Protein AF-A0A4U9HUP7-F1 (afdb_monomer)

Foldseek 3Di:
DVLVVLLVVLQVVVVVVPVVDPPDAAAAEFDEDAQEAEACSLLVSLQLLVCLVVVPPSLLVSNCNSCPPHHYNYDSNTAYAEYEYEQYAQADDDVPPPRQSPPPCPDPRDNADAPRSHNAYEYEHEPQADDPRSDGDDNPPRHHYHYDYDYRCVGVPDDDPDDDDDDFPDDKDKDWDAPVDDPCPDPRNVVQVVVLVVQCVDPNRVVVNVVDDWDWDKDFDPPAQQPPVRIGMIITTGD

Structure (mmCIF, N/CA/C/O backbone):
data_AF-A0A4U9HUP7-F1
#
_entry.id   AF-A0A4U9HUP7-F1
#
loop_
_atom_site.group_PDB
_atom_site.id
_atom_site.type_symbol
_atom_site.label_atom_id
_atom_site.label_alt_id
_atom_site.label_comp_id
_atom_site.label_asym_id
_atom_site.label_entity_id
_atom_site.label_seq_id
_atom_site.pdbx_PDB_ins_code
_atom_site.Cartn_x
_atom_site.Cartn_y
_atom_site.Cartn_z
_atom_site.occupancy
_atom_site.B_iso_or_equiv
_atom_site.auth_seq_id
_atom_site.auth_comp_id
_atom_site.auth_asym_id
_atom_site.auth_atom_id
_atom_site.pdbx_PDB_model_num
ATOM 1 N N . MET A 1 1 ? 6.205 8.518 16.861 1.00 50.47 1 MET A N 1
ATOM 2 C CA . MET A 1 1 ? 5.426 9.584 16.189 1.00 50.47 1 MET A CA 1
ATOM 3 C C . MET A 1 1 ? 3.939 9.236 16.122 1.00 50.47 1 MET A C 1
ATOM 5 O O . MET A 1 1 ? 3.182 9.921 16.789 1.00 50.47 1 MET A O 1
ATOM 9 N N . ALA A 1 2 ? 3.519 8.151 15.455 1.00 62.16 2 ALA A N 1
ATOM 10 C CA . ALA A 1 2 ? 2.093 7.811 15.279 1.00 62.16 2 ALA A CA 1
ATOM 11 C C . ALA A 1 2 ? 1.262 7.711 16.583 1.00 62.16 2 ALA A C 1
ATOM 13 O O . ALA A 1 2 ? 0.191 8.298 16.670 1.00 62.16 2 ALA A O 1
ATOM 14 N N . ILE A 1 3 ? 1.785 7.054 17.626 1.00 72.44 3 ILE A N 1
ATOM 15 C CA . ILE A 1 3 ? 1.071 6.862 18.908 1.00 72.44 3 ILE A CA 1
ATOM 16 C C . ILE A 1 3 ? 0.807 8.188 19.637 1.00 72.44 3 ILE A C 1
ATOM 18 O O . ILE A 1 3 ? -0.255 8.374 20.215 1.00 72.44 3 ILE A O 1
ATOM 22 N N . LYS A 1 4 ? 1.739 9.150 19.569 1.00 72.19 4 LYS A N 1
ATOM 23 C CA . LYS A 1 4 ? 1.537 10.472 20.186 1.00 72.19 4 LYS A CA 1
ATOM 24 C C . LYS A 1 4 ? 0.423 11.257 19.489 1.00 72.19 4 LYS A C 1
ATOM 26 O O . LYS A 1 4 ? -0.323 11.972 20.146 1.00 72.19 4 LYS A O 1
ATOM 31 N N . CYS A 1 5 ? 0.296 11.113 18.169 1.00 85.75 5 CYS A N 1
ATOM 32 C CA . CYS A 1 5 ? -0.807 11.721 17.427 1.00 85.75 5 CYS A CA 1
ATOM 33 C C . CYS A 1 5 ? -2.154 11.069 17.770 1.00 85.75 5 CYS A C 1
ATOM 35 O O . CYS A 1 5 ? -3.167 11.758 17.748 1.00 85.75 5 CYS A O 1
ATOM 37 N N . LEU A 1 6 ? -2.167 9.773 18.113 1.00 88.94 6 LEU A N 1
ATOM 38 C CA . LEU A 1 6 ? -3.388 9.045 18.460 1.00 88.94 6 LEU A CA 1
ATOM 39 C C . LEU A 1 6 ? -4.095 9.658 19.674 1.00 88.94 6 LEU A C 1
ATOM 41 O O . LEU A 1 6 ? -5.282 9.950 19.575 1.00 88.94 6 LEU A O 1
ATOM 45 N N . VAL A 1 7 ? -3.357 9.923 20.761 1.00 93.44 7 VAL A N 1
ATOM 46 C CA . VAL A 1 7 ? -3.897 10.570 21.974 1.00 93.44 7 VAL A CA 1
ATOM 47 C C . VAL A 1 7 ? -4.588 11.881 21.607 1.00 93.44 7 VAL A C 1
ATOM 49 O O . VAL A 1 7 ? -5.786 12.040 21.820 1.00 93.44 7 VAL A O 1
ATOM 52 N N . LYS A 1 8 ? -3.841 12.787 20.960 1.00 93.56 8 LYS A N 1
ATOM 53 C CA . LYS A 1 8 ? -4.332 14.112 20.568 1.00 93.56 8 LYS A CA 1
ATOM 54 C C . LYS A 1 8 ? -5.572 14.027 19.676 1.00 93.56 8 LYS A C 1
ATOM 56 O O . LYS A 1 8 ? -6.513 14.786 19.869 1.00 93.56 8 LYS A O 1
ATOM 61 N N . ASN A 1 9 ? -5.577 13.125 18.697 1.00 93.62 9 ASN A N 1
ATOM 62 C CA . ASN A 1 9 ? -6.691 12.999 17.761 1.00 93.62 9 ASN A CA 1
ATOM 63 C C . ASN A 1 9 ? -7.961 12.481 18.446 1.00 93.62 9 ASN A C 1
ATOM 65 O O . ASN A 1 9 ? -9.039 12.998 18.164 1.00 93.62 9 ASN A O 1
ATOM 69 N N . ILE A 1 10 ? -7.838 11.499 19.346 1.00 94.38 10 ILE A N 1
ATOM 70 C CA . ILE A 1 10 ? -8.978 10.975 20.108 1.00 94.38 10 ILE A CA 1
ATOM 71 C C . ILE A 1 10 ? -9.547 12.071 21.013 1.00 94.38 10 ILE A C 1
ATOM 73 O O . ILE A 1 10 ? -10.746 12.335 20.952 1.00 94.38 10 ILE A O 1
ATOM 77 N N . SER A 1 11 ? -8.703 12.75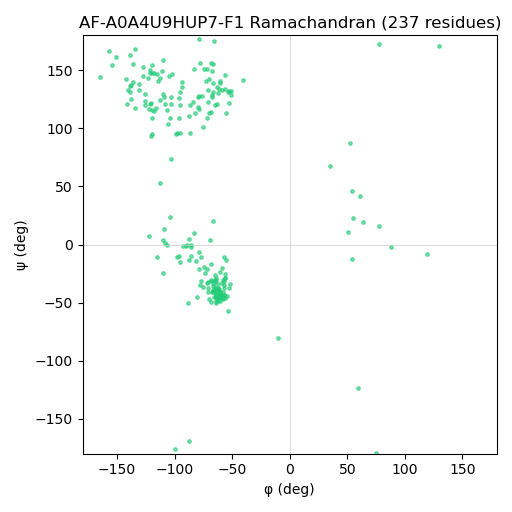1 21.795 1.00 93.81 11 SER A N 1
ATOM 78 C CA . SER A 1 11 ? -9.157 13.810 22.705 1.00 93.81 11 SER A CA 1
ATOM 79 C C . SER A 1 11 ? -9.828 14.959 21.952 1.00 93.81 11 SER A C 1
ATOM 81 O O . SER A 1 11 ? -10.941 15.342 22.300 1.00 93.81 11 SER A O 1
ATOM 83 N N . ASN A 1 12 ? -9.224 15.433 20.856 1.00 94.75 12 ASN A N 1
ATOM 84 C CA . ASN A 1 12 ? -9.806 16.489 20.026 1.00 94.75 12 ASN A CA 1
ATOM 85 C C . ASN A 1 12 ? -11.166 16.084 19.432 1.00 94.75 12 ASN A C 1
ATOM 87 O O . ASN A 1 12 ? -12.079 16.903 19.376 1.00 94.75 12 ASN A O 1
ATOM 91 N N . ALA A 1 13 ? -11.314 14.834 18.978 1.00 93.88 13 ALA A N 1
ATOM 92 C CA . ALA A 1 13 ? -12.582 14.347 18.437 1.00 93.88 13 ALA A CA 1
ATOM 93 C C . ALA A 1 13 ? -13.670 14.279 19.520 1.00 93.88 13 ALA A C 1
ATOM 95 O O . ALA A 1 13 ? -14.814 14.656 19.274 1.00 93.88 13 ALA A O 1
ATOM 96 N N . ILE A 1 14 ? -13.315 13.840 20.729 1.00 93.19 14 ILE A N 1
ATOM 97 C CA . ILE A 1 14 ? -14.230 13.810 21.874 1.00 93.19 14 ILE A CA 1
ATOM 98 C C . ILE A 1 14 ? -14.658 15.227 22.266 1.00 93.19 14 ILE A C 1
ATOM 100 O O . ILE A 1 14 ? -15.846 15.454 22.486 1.00 93.19 14 ILE A O 1
ATOM 104 N N . GLU A 1 15 ? -13.724 16.177 22.344 1.00 92.38 15 GLU A N 1
ATOM 105 C CA . GLU A 1 15 ? -14.022 17.584 22.638 1.00 92.38 15 GLU A CA 1
ATOM 106 C C . GLU A 1 15 ? -14.952 18.198 21.588 1.00 92.38 15 GLU A C 1
ATOM 108 O O . GLU A 1 15 ? -15.938 18.844 21.945 1.00 92.38 15 GLU A O 1
ATOM 113 N N . ASP A 1 16 ? -14.699 17.938 20.303 1.00 92.88 16 ASP A N 1
ATOM 114 C CA . ASP A 1 16 ? -15.556 18.397 19.210 1.00 92.88 16 ASP A CA 1
ATOM 115 C C . ASP A 1 16 ? -16.980 17.821 19.330 1.00 92.88 16 ASP A C 1
ATOM 117 O O . ASP A 1 16 ? -17.957 18.569 19.254 1.00 92.88 16 ASP A O 1
ATOM 121 N N . ILE A 1 17 ? -17.120 16.521 19.616 1.00 91.50 17 ILE A N 1
ATOM 122 C CA . ILE A 1 17 ? -18.424 15.871 19.839 1.00 91.50 17 ILE A CA 1
ATOM 123 C C . ILE A 1 17 ? -19.135 16.459 21.065 1.00 91.50 17 ILE A C 1
ATOM 125 O O . ILE A 1 17 ? -20.323 16.782 20.984 1.00 91.50 17 ILE A O 1
ATOM 129 N N . LYS A 1 18 ? -18.423 16.639 22.186 1.00 89.56 18 LYS A N 1
ATOM 130 C CA . LYS A 1 18 ? -18.976 17.236 23.413 1.00 89.56 18 LYS A CA 1
ATOM 131 C C . LYS A 1 18 ? -19.421 18.680 23.182 1.00 89.56 18 LYS A C 1
ATOM 133 O O . LYS A 1 18 ? -20.474 19.065 23.669 1.00 89.56 18 LYS A O 1
ATOM 138 N N . SER A 1 19 ? -18.685 19.462 22.390 1.00 90.25 19 SER A N 1
A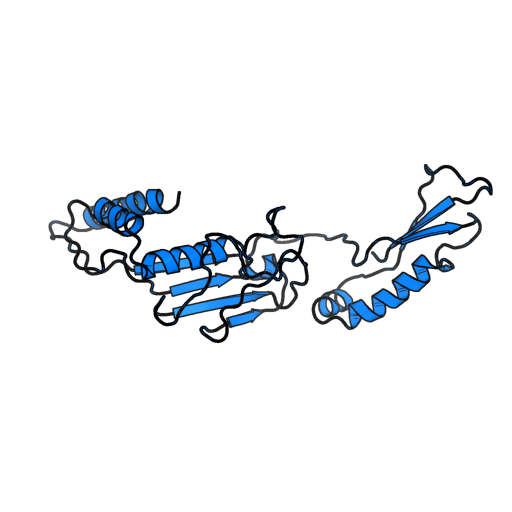TOM 139 C CA . SER A 1 19 ? -19.060 20.849 22.076 1.00 90.25 19 SER A CA 1
ATOM 140 C C . SER A 1 19 ? -20.362 20.963 21.269 1.00 90.25 19 SER A C 1
ATOM 142 O O . SER A 1 19 ? -21.056 21.975 21.347 1.00 90.25 19 SER A O 1
ATOM 144 N N . LYS A 1 20 ? -20.707 19.916 20.508 1.00 90.19 20 LYS A N 1
ATOM 145 C CA . LYS A 1 20 ? -21.898 19.844 19.646 1.00 90.19 20 LYS A CA 1
ATOM 146 C C . LYS A 1 20 ? -23.087 19.147 20.306 1.00 90.19 20 LYS A C 1
ATOM 148 O O . LYS A 1 20 ? -24.183 19.180 19.751 1.00 90.19 20 LYS A O 1
ATOM 153 N N . THR A 1 21 ? -22.881 18.515 21.460 1.00 84.12 21 THR A N 1
ATOM 154 C CA . THR A 1 21 ? -23.894 17.704 22.142 1.00 84.12 21 THR A CA 1
ATOM 155 C C . THR A 1 21 ? -24.200 18.317 23.504 1.00 84.12 21 THR A C 1
ATOM 157 O O . THR A 1 21 ? -23.342 18.357 24.377 1.00 84.12 21 THR A O 1
ATOM 160 N N . SER A 1 22 ? -25.423 18.804 23.704 1.00 71.56 22 SER A N 1
ATOM 161 C CA . SER A 1 22 ? -25.863 19.388 24.975 1.00 71.56 22 SER A CA 1
ATOM 162 C C . SER A 1 22 ? -26.219 18.311 26.013 1.00 71.56 22 SER A C 1
ATOM 164 O O . SER A 1 22 ? -27.014 17.413 25.737 1.00 71.56 22 SER A O 1
ATOM 166 N N . ASP A 1 23 ? -25.618 18.426 27.206 1.00 66.44 23 ASP A N 1
ATOM 167 C CA . ASP A 1 23 ? -25.946 17.775 28.498 1.00 66.44 23 ASP A CA 1
ATOM 168 C C . ASP A 1 23 ? -26.131 16.245 28.546 1.00 66.44 23 ASP A C 1
ATOM 170 O O . ASP A 1 23 ? -26.553 15.694 29.562 1.00 66.44 23 ASP A O 1
ATOM 174 N N . SER A 1 24 ? -25.781 15.525 27.482 1.00 76.19 24 SER A N 1
ATOM 175 C CA . SER A 1 24 ? -25.845 14.062 27.459 1.00 76.19 24 SER A CA 1
ATOM 176 C C . SER A 1 24 ? -24.503 13.447 27.845 1.00 76.19 24 SER A C 1
ATOM 178 O O . SER A 1 24 ? -23.448 13.862 27.361 1.00 76.19 24 SER A O 1
ATOM 180 N N . GLU A 1 25 ? -24.544 12.422 28.693 1.00 84.56 25 GLU A N 1
ATOM 181 C CA . GLU A 1 25 ? -23.365 11.628 29.027 1.00 84.56 25 GLU A CA 1
ATOM 182 C C . GLU A 1 25 ? -22.847 10.906 27.772 1.00 84.56 25 GLU A C 1
ATOM 184 O O . GLU A 1 25 ? -23.562 10.136 27.128 1.00 84.56 25 GLU A O 1
ATOM 189 N N . LEU A 1 26 ? -21.595 11.182 27.397 1.00 89.75 26 LEU A N 1
ATOM 190 C CA . LEU A 1 26 ? -20.955 10.571 26.237 1.00 89.75 26 LEU A CA 1
ATOM 191 C C . LEU A 1 26 ? -20.309 9.243 26.640 1.00 89.75 26 LEU A C 1
ATOM 193 O O . LEU A 1 26 ? -19.375 9.220 27.443 1.00 89.75 26 LEU A O 1
ATOM 197 N N . VAL A 1 27 ? -20.757 8.155 26.014 1.00 93.00 27 VAL A N 1
ATOM 198 C CA . VAL A 1 27 ? -20.174 6.818 26.175 1.00 93.00 27 VAL A CA 1
ATOM 199 C C . VAL A 1 27 ? -19.686 6.306 24.827 1.00 93.00 27 VAL A C 1
ATOM 201 O O . VAL A 1 27 ? -20.462 6.152 23.882 1.00 93.00 27 VAL A O 1
ATOM 204 N N . ILE A 1 28 ? -18.396 5.997 24.740 1.00 94.06 28 ILE A N 1
ATOM 205 C CA . ILE A 1 28 ? -17.758 5.477 23.532 1.00 94.06 28 ILE A CA 1
ATOM 206 C C . ILE A 1 28 ? -17.895 3.952 23.524 1.00 94.06 28 ILE A C 1
ATOM 208 O O . ILE A 1 28 ? -17.262 3.251 24.314 1.00 94.06 28 ILE A O 1
ATOM 212 N N . GLN A 1 29 ? -18.711 3.424 22.609 1.00 95.44 29 GLN A N 1
ATOM 213 C CA . GLN A 1 29 ? -18.958 1.979 22.501 1.00 95.44 29 GLN A CA 1
ATOM 214 C C . GLN A 1 29 ? -17.819 1.226 21.805 1.00 95.44 29 GLN A C 1
ATOM 216 O O . GLN A 1 29 ? -17.525 0.087 22.152 1.00 95.44 29 GLN A O 1
ATOM 221 N N . ALA A 1 30 ? -17.171 1.853 20.824 1.00 94.31 30 ALA A N 1
ATOM 222 C CA . ALA A 1 30 ? -16.093 1.250 20.053 1.00 94.31 30 ALA A CA 1
ATOM 223 C C . ALA A 1 30 ? -15.157 2.324 19.493 1.00 94.31 30 ALA A C 1
ATOM 225 O O . ALA A 1 30 ? -15.565 3.463 19.269 1.00 94.31 30 ALA A O 1
ATOM 226 N N . LEU A 1 31 ? -13.907 1.930 19.247 1.00 95.06 31 LEU A N 1
ATOM 227 C CA . LEU A 1 31 ? -12.932 2.703 18.488 1.00 95.06 31 LEU A CA 1
ATOM 228 C C . LEU A 1 31 ? -12.475 1.844 17.309 1.00 95.06 31 LEU A C 1
ATOM 230 O O . LEU A 1 31 ? -11.890 0.776 17.512 1.00 95.06 31 LEU A O 1
ATOM 234 N N . GLU A 1 32 ? -12.754 2.309 16.097 1.00 95.88 32 GLU A N 1
ATOM 235 C CA . GLU A 1 32 ? -12.421 1.600 14.865 1.00 95.88 32 GLU A CA 1
ATOM 236 C C . GLU A 1 32 ? -11.359 2.348 14.058 1.00 95.88 32 GLU A C 1
ATOM 238 O O . GLU A 1 32 ? -11.353 3.578 13.995 1.00 95.88 32 GLU A O 1
ATOM 243 N N . PHE A 1 33 ? -10.462 1.593 13.428 1.00 96.06 33 PHE A N 1
ATOM 244 C CA . PHE A 1 33 ? -9.414 2.112 12.563 1.00 96.06 33 PHE A CA 1
ATOM 245 C C . PHE A 1 33 ? -9.678 1.748 11.106 1.00 96.06 33 PHE A C 1
ATOM 247 O O . PHE A 1 33 ? -9.831 0.570 10.769 1.00 96.06 33 PHE A O 1
ATOM 254 N N . ASP A 1 34 ? -9.613 2.761 10.245 1.00 97.75 34 ASP A N 1
ATOM 255 C CA . ASP A 1 34 ? -9.369 2.586 8.819 1.00 97.75 34 ASP A CA 1
ATOM 256 C C . ASP A 1 34 ? -7.943 3.043 8.519 1.00 97.75 34 ASP A C 1
ATOM 258 O O . ASP A 1 34 ? -7.584 4.208 8.713 1.00 97.75 34 ASP A 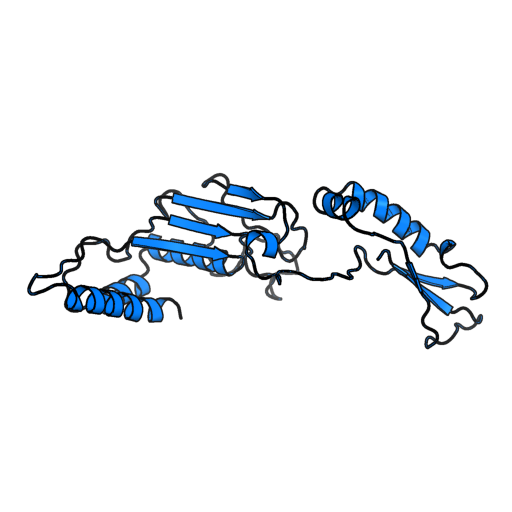O 1
ATOM 262 N N . ILE A 1 35 ? -7.103 2.107 8.092 1.00 96.75 35 ILE A N 1
ATOM 263 C CA . ILE A 1 35 ? -5.670 2.329 7.944 1.00 96.75 35 ILE A CA 1
ATOM 264 C C . ILE A 1 35 ? -5.342 2.377 6.460 1.00 96.75 35 ILE A C 1
ATOM 266 O O . ILE A 1 35 ? -5.544 1.404 5.733 1.00 96.75 35 ILE A O 1
ATOM 270 N N . PHE A 1 36 ? -4.778 3.498 6.026 1.00 97.25 36 PHE A N 1
ATOM 271 C CA . PHE A 1 36 ? -4.358 3.694 4.647 1.00 97.25 36 PHE A CA 1
ATOM 272 C C . PHE A 1 36 ? -2.852 3.847 4.553 1.00 97.25 36 PHE A C 1
ATOM 274 O O . PHE A 1 36 ? -2.214 4.376 5.463 1.00 97.25 36 PHE A O 1
ATOM 281 N N . GLY A 1 37 ? -2.261 3.375 3.464 1.00 96.06 37 GLY A N 1
ATOM 282 C CA . GLY A 1 37 ? -0.841 3.589 3.232 1.00 96.06 37 GLY A CA 1
ATOM 283 C C . GLY A 1 37 ? -0.435 3.307 1.800 1.00 96.06 37 GLY A C 1
ATOM 284 O O . GLY A 1 37 ? -0.927 2.370 1.181 1.00 96.06 37 GLY A O 1
ATOM 285 N N . PHE A 1 38 ? 0.502 4.102 1.298 1.00 95.94 38 PHE A N 1
ATOM 286 C CA . PHE A 1 38 ? 1.149 3.903 0.005 1.00 95.94 38 PHE A CA 1
ATOM 287 C C . PHE A 1 38 ? 2.632 3.589 0.209 1.00 95.94 38 PHE A C 1
ATOM 289 O O . PHE A 1 38 ? 3.273 4.195 1.073 1.00 95.94 38 PHE A O 1
ATOM 296 N N . SER A 1 39 ? 3.195 2.662 -0.571 1.00 92.62 39 SER A N 1
ATOM 297 C CA . SER A 1 39 ? 4.633 2.380 -0.585 1.00 92.62 39 SER A CA 1
ATOM 298 C C . SER A 1 39 ? 5.141 1.941 0.796 1.00 92.62 39 SER A C 1
ATOM 300 O O . SER A 1 39 ? 4.609 1.010 1.404 1.00 92.62 39 SER A O 1
ATOM 302 N N . ARG A 1 40 ? 6.132 2.642 1.351 1.00 91.31 40 ARG A N 1
ATOM 303 C CA . ARG A 1 40 ? 6.597 2.457 2.736 1.00 91.31 40 ARG A CA 1
ATOM 304 C C . ARG A 1 40 ? 5.533 2.812 3.776 1.00 91.31 40 ARG A C 1
ATOM 306 O O . ARG A 1 40 ? 5.516 2.232 4.857 1.00 91.31 40 ARG A O 1
ATOM 313 N N . GLY A 1 41 ? 4.628 3.735 3.454 1.00 92.50 41 GLY A N 1
ATOM 314 C CA . GLY A 1 41 ? 3.450 4.013 4.270 1.00 92.50 41 GLY A CA 1
ATOM 315 C C . GLY A 1 41 ? 2.538 2.792 4.369 1.00 92.50 41 GLY A C 1
ATOM 316 O O . GLY A 1 41 ? 2.049 2.502 5.450 1.00 92.50 41 GLY A O 1
ATOM 317 N N . ALA A 1 42 ? 2.388 2.009 3.295 1.00 95.06 42 ALA A N 1
ATOM 318 C CA . ALA A 1 42 ? 1.648 0.747 3.342 1.00 95.06 42 ALA A CA 1
ATOM 319 C C . ALA A 1 42 ? 2.329 -0.283 4.256 1.00 95.06 42 ALA A C 1
ATOM 321 O O . ALA A 1 42 ? 1.660 -0.966 5.030 1.00 95.06 42 ALA A O 1
ATOM 322 N N . ALA A 1 43 ? 3.664 -0.354 4.228 1.00 92.69 43 ALA A N 1
ATOM 323 C CA . ALA A 1 43 ? 4.430 -1.200 5.141 1.00 92.69 43 ALA A CA 1
ATOM 324 C C . ALA A 1 43 ? 4.219 -0.782 6.610 1.00 92.69 43 ALA A C 1
ATOM 326 O O . ALA A 1 43 ? 3.948 -1.625 7.466 1.00 92.69 43 ALA A O 1
ATOM 327 N N . ALA A 1 44 ? 4.244 0.525 6.893 1.00 92.06 44 ALA A N 1
ATOM 328 C CA . ALA A 1 44 ? 3.932 1.065 8.214 1.00 92.06 44 ALA A CA 1
ATOM 329 C C . ALA A 1 44 ? 2.483 0.765 8.639 1.00 92.06 44 ALA A C 1
ATOM 331 O O . ALA A 1 44 ? 2.255 0.397 9.789 1.00 92.06 44 ALA A O 1
ATOM 332 N N . SER A 1 45 ? 1.522 0.855 7.718 1.00 95.00 45 SER A N 1
ATOM 333 C CA . SER A 1 45 ? 0.113 0.520 7.956 1.00 95.00 45 SER A CA 1
ATOM 334 C C . SER A 1 45 ? -0.079 -0.952 8.311 1.00 95.00 45 SER A C 1
ATOM 336 O O . SER A 1 45 ? -0.785 -1.266 9.267 1.00 95.00 45 SER A O 1
ATOM 338 N N . ARG A 1 46 ? 0.615 -1.860 7.615 1.00 95.44 46 ARG A N 1
ATOM 339 C CA . ARG A 1 46 ? 0.612 -3.299 7.930 1.00 95.44 46 ARG A CA 1
ATOM 340 C C . ARG A 1 46 ? 1.219 -3.580 9.298 1.00 95.44 46 ARG A C 1
ATOM 342 O O . ARG A 1 46 ? 0.660 -4.338 10.086 1.00 95.44 46 ARG A O 1
ATOM 349 N N . HIS A 1 47 ? 2.334 -2.926 9.602 1.00 92.94 47 HIS A N 1
ATOM 350 C CA . HIS A 1 47 ? 2.979 -3.049 10.901 1.00 92.94 47 HIS A CA 1
ATOM 351 C C . HIS A 1 47 ? 2.093 -2.516 12.034 1.00 92.94 47 HIS A C 1
ATOM 353 O O . HIS A 1 47 ? 1.921 -3.183 13.050 1.00 92.94 47 HIS A O 1
ATOM 359 N N . PHE A 1 48 ? 1.470 -1.350 11.851 1.00 93.44 48 PHE A N 1
ATOM 360 C CA . PHE A 1 48 ? 0.521 -0.789 12.812 1.00 93.44 48 PHE A CA 1
ATOM 361 C C . PHE A 1 48 ? -0.682 -1.714 13.029 1.00 93.44 48 PHE A C 1
ATOM 363 O O . PHE A 1 48 ? -1.067 -1.947 14.174 1.00 93.44 48 PHE A O 1
ATOM 370 N N . ALA A 1 49 ? -1.205 -2.320 11.960 1.00 96.06 49 ALA A N 1
ATOM 371 C CA . ALA A 1 49 ? -2.283 -3.292 12.063 1.00 96.06 49 ALA A CA 1
ATOM 372 C C . ALA A 1 49 ? -1.898 -4.506 12.927 1.00 96.06 49 ALA A C 1
ATOM 374 O O . ALA A 1 49 ? -2.646 -4.914 13.814 1.00 96.06 49 ALA A O 1
ATOM 375 N N . ASN A 1 50 ? -0.685 -5.028 12.733 1.00 94.94 50 ASN A N 1
ATOM 376 C CA . ASN A 1 50 ? -0.146 -6.118 13.545 1.00 94.94 50 ASN A CA 1
ATOM 377 C C . ASN A 1 50 ? 0.071 -5.740 15.014 1.00 94.94 50 ASN A C 1
ATOM 379 O O . ASN A 1 50 ? -0.063 -6.600 15.885 1.00 94.94 50 ASN A O 1
ATOM 383 N N . ARG A 1 51 ? 0.375 -4.472 15.305 1.00 93.81 51 ARG A N 1
ATOM 384 C CA . ARG A 1 51 ? 0.490 -3.970 16.681 1.00 93.81 51 ARG A CA 1
ATOM 385 C C . ARG A 1 51 ? -0.867 -3.879 17.373 1.00 93.81 51 ARG A C 1
ATOM 387 O O . ARG A 1 51 ? -0.964 -4.265 18.531 1.00 93.81 51 ARG A O 1
ATOM 394 N N . ILE A 1 52 ? -1.911 -3.434 16.671 1.00 94.19 52 ILE A N 1
ATOM 395 C CA . ILE A 1 52 ? -3.283 -3.456 17.207 1.00 94.19 52 ILE A CA 1
ATOM 396 C C . ILE A 1 52 ? -3.717 -4.900 17.474 1.00 94.19 52 ILE A C 1
ATOM 398 O O . ILE A 1 52 ? -4.183 -5.205 18.565 1.00 94.19 52 ILE A O 1
ATOM 402 N N . HIS A 1 53 ? -3.517 -5.796 16.503 1.00 94.12 53 HIS A N 1
ATOM 403 C CA . HIS A 1 53 ? -3.899 -7.203 16.633 1.00 94.12 53 HIS A CA 1
ATOM 404 C C . HIS A 1 53 ? -3.158 -7.922 17.770 1.00 94.12 53 HIS A C 1
ATOM 406 O O . HIS A 1 53 ? -3.734 -8.776 18.432 1.00 94.12 53 HIS A O 1
ATOM 412 N N . SER A 1 54 ? -1.896 -7.557 18.015 1.00 93.62 54 SER A N 1
ATOM 413 C CA . SER A 1 54 ? -1.094 -8.072 19.135 1.00 93.62 54 SER A CA 1
ATOM 414 C C . SER A 1 54 ? -1.340 -7.337 20.462 1.00 93.62 54 SER A C 1
ATOM 416 O O . SER A 1 54 ? -0.564 -7.528 21.393 1.00 93.62 54 SER A O 1
ATOM 418 N N . GLU A 1 55 ? -2.360 -6.474 20.544 1.00 94.75 55 GLU A N 1
ATOM 419 C CA . GLU A 1 55 ? -2.714 -5.711 21.749 1.00 94.75 55 GLU A CA 1
ATOM 420 C C . GLU A 1 55 ? -1.544 -4.901 22.340 1.00 94.75 55 GLU A C 1
ATOM 422 O O . GLU A 1 55 ? -1.293 -4.903 23.545 1.00 94.75 55 GLU A O 1
ATOM 427 N N . ASP A 1 56 ? -0.807 -4.190 21.481 1.00 93.69 56 ASP A N 1
ATOM 428 C CA . ASP A 1 56 ? 0.375 -3.428 21.886 1.00 93.69 56 ASP A CA 1
ATOM 429 C C . ASP A 1 56 ? 0.081 -2.472 23.070 1.00 93.69 56 ASP A C 1
ATOM 431 O O . ASP A 1 56 ? -0.749 -1.558 22.939 1.00 93.69 56 ASP A O 1
ATOM 435 N N . PRO A 1 57 ? 0.791 -2.610 24.211 1.00 94.69 57 PRO A N 1
ATOM 436 C CA . PRO A 1 57 ? 0.533 -1.816 25.410 1.00 94.69 57 PRO A CA 1
ATOM 437 C C . PRO A 1 57 ? 0.635 -0.304 25.200 1.00 94.69 57 PRO A C 1
ATOM 439 O O . PRO A 1 57 ? -0.064 0.455 25.872 1.00 94.69 57 PRO A O 1
ATOM 442 N N . ALA A 1 58 ? 1.482 0.156 24.275 1.00 93.38 58 ALA A N 1
ATOM 443 C CA . ALA A 1 58 ? 1.626 1.575 23.979 1.00 93.38 58 ALA A CA 1
ATOM 444 C C . ALA A 1 58 ? 0.408 2.126 23.222 1.00 93.38 58 ALA A C 1
ATOM 446 O O . ALA A 1 58 ? 0.034 3.279 23.433 1.00 93.38 58 ALA A O 1
ATOM 447 N N . ILE A 1 59 ? -0.233 1.313 22.374 1.00 94.38 59 ILE A N 1
ATOM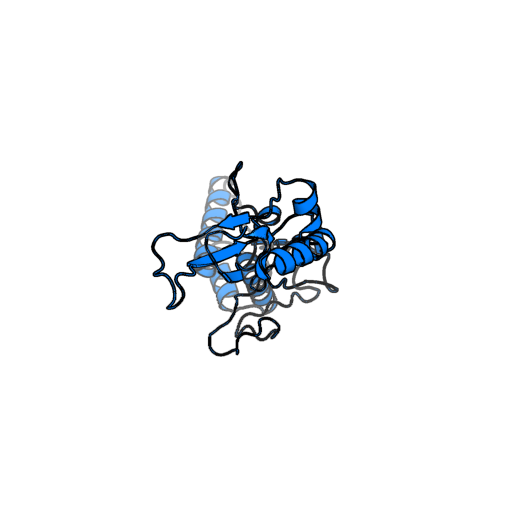 448 C CA . ILE A 1 59 ? -1.487 1.684 21.701 1.00 94.38 59 ILE A CA 1
ATOM 449 C C . ILE A 1 59 ? -2.624 1.730 22.721 1.00 94.38 59 ILE A C 1
ATOM 451 O O . ILE A 1 59 ? -3.338 2.728 22.784 1.00 94.38 59 ILE A O 1
ATOM 455 N N . ILE A 1 60 ? -2.740 0.706 23.572 1.00 96.00 60 ILE A N 1
ATOM 456 C CA . ILE A 1 60 ? -3.752 0.658 24.639 1.00 96.00 60 ILE A CA 1
ATOM 457 C C . ILE A 1 60 ? -3.607 1.857 25.581 1.00 96.00 60 ILE A C 1
ATOM 459 O O . ILE A 1 60 ? -4.593 2.509 25.925 1.00 96.00 60 ILE A O 1
ATOM 463 N N . ALA A 1 61 ? -2.376 2.172 25.995 1.00 95.38 61 ALA A N 1
ATOM 464 C CA . ALA A 1 61 ? -2.108 3.322 26.849 1.00 95.38 61 ALA A CA 1
ATOM 465 C C . ALA A 1 61 ? -2.522 4.637 26.180 1.00 95.38 61 ALA A C 1
ATOM 467 O O . ALA A 1 61 ? -3.178 5.447 26.827 1.00 95.38 61 ALA A O 1
ATOM 468 N N . ALA A 1 62 ? -2.211 4.811 24.894 1.00 95.00 62 ALA A N 1
ATOM 469 C CA . ALA A 1 62 ? -2.583 6.006 24.149 1.00 95.00 62 ALA A CA 1
ATOM 470 C C . ALA A 1 62 ? -4.099 6.148 23.948 1.00 95.00 62 ALA A C 1
ATOM 472 O O . ALA A 1 62 ? -4.622 7.252 24.052 1.00 95.00 62 ALA A O 1
ATOM 473 N N . ILE A 1 63 ? -4.820 5.052 23.693 1.00 95.81 63 ILE A N 1
ATOM 474 C CA . ILE A 1 63 ? -6.287 5.081 23.599 1.00 95.81 63 ILE A CA 1
ATOM 475 C C . ILE A 1 63 ? -6.882 5.461 24.952 1.00 95.81 63 ILE A C 1
ATOM 477 O O . ILE A 1 63 ? -7.693 6.378 25.018 1.00 95.81 63 ILE A O 1
ATOM 481 N N . ARG A 1 64 ? -6.436 4.812 26.034 1.00 95.56 64 ARG A N 1
ATOM 482 C CA . ARG A 1 64 ? -6.886 5.100 27.403 1.00 95.56 64 ARG A CA 1
ATOM 483 C C . ARG A 1 64 ? -6.635 6.553 27.812 1.00 95.56 64 ARG A C 1
ATOM 485 O O . ARG A 1 64 ? -7.489 7.148 28.458 1.00 95.56 64 ARG A O 1
ATOM 492 N N . GLU A 1 65 ? -5.479 7.105 27.453 1.00 95.19 65 GLU A N 1
ATOM 493 C CA . GLU A 1 65 ? -5.157 8.519 27.668 1.00 95.19 65 GLU A CA 1
ATOM 494 C C . GLU A 1 65 ? -6.059 9.424 26.818 1.00 95.19 65 GLU A C 1
ATOM 496 O O . GLU A 1 65 ? -6.647 10.368 27.332 1.00 95.19 65 GLU A O 1
ATOM 501 N N . GLY A 1 66 ? -6.249 9.092 25.538 1.00 94.06 66 GLY A N 1
ATOM 502 C CA . GLY A 1 66 ? -7.078 9.871 24.620 1.00 94.06 66 GLY A CA 1
ATOM 503 C C . GLY A 1 66 ? -8.546 9.966 25.045 1.00 94.06 66 GLY A C 1
ATOM 504 O O . GLY A 1 66 ? -9.151 11.029 24.912 1.00 94.06 66 GLY A O 1
ATOM 505 N N . VAL A 1 67 ? -9.110 8.875 25.581 1.00 94.94 67 VAL A N 1
ATOM 506 C CA . VAL A 1 67 ? -10.505 8.809 26.061 1.00 94.94 67 VAL A CA 1
ATOM 507 C C . VAL A 1 67 ? -10.679 9.255 27.516 1.00 94.94 67 VAL A C 1
ATOM 509 O O . VAL A 1 67 ? -11.779 9.140 28.058 1.00 94.94 67 VAL A O 1
ATOM 512 N N . GLN A 1 68 ? -9.625 9.748 28.174 1.00 92.38 68 GLN A N 1
ATOM 513 C CA . GLN A 1 68 ? -9.680 10.126 29.584 1.00 92.38 68 GLN A CA 1
ATOM 514 C C . GLN A 1 68 ? -10.849 11.089 29.866 1.00 92.38 68 GLN A C 1
ATOM 516 O O . GLN A 1 68 ? -11.075 12.064 29.153 1.00 92.38 68 GLN A O 1
ATOM 521 N N . GLY A 1 69 ? -11.623 10.801 30.918 1.00 90.25 69 GLY A N 1
ATOM 522 C CA . GLY A 1 69 ? -12.816 11.584 31.265 1.00 90.25 69 GLY A CA 1
ATOM 523 C C . GLY A 1 69 ? -14.048 11.290 30.397 1.00 90.25 69 GLY A C 1
ATOM 524 O O . GLY A 1 69 ? -14.986 12.088 30.376 1.00 90.25 69 GLY A O 1
ATOM 525 N N . THR A 1 70 ? -14.049 10.175 29.663 1.00 91.94 70 THR A N 1
ATOM 526 C CA . THR A 1 70 ? -15.196 9.661 28.901 1.00 91.94 70 THR A CA 1
ATOM 527 C C . THR A 1 70 ? -15.266 8.144 29.080 1.00 91.94 70 THR A C 1
ATOM 529 O O . THR A 1 70 ? -14.238 7.469 29.043 1.00 91.94 70 THR A O 1
ATOM 532 N N . GLU A 1 71 ? -16.458 7.588 29.307 1.00 93.94 71 GLU A N 1
ATOM 533 C CA . GLU A 1 71 ? -16.610 6.137 29.455 1.00 93.94 71 GLU A CA 1
ATOM 534 C C . GLU A 1 71 ? -16.303 5.439 28.115 1.00 93.94 71 GLU A C 1
ATOM 536 O O . GLU A 1 71 ? -16.819 5.837 27.069 1.00 93.94 71 GLU A O 1
ATOM 541 N N . PHE A 1 72 ? -15.469 4.392 28.138 1.00 94.94 72 PHE A N 1
ATOM 542 C CA . PHE A 1 72 ? -15.088 3.606 26.960 1.00 94.94 72 PHE A CA 1
ATOM 543 C C . PHE A 1 72 ? -15.369 2.116 27.190 1.00 94.94 72 PHE A C 1
ATOM 545 O O . PHE A 1 72 ? -14.816 1.515 28.110 1.00 94.94 72 PHE A O 1
ATOM 552 N N . LYS A 1 73 ? -16.221 1.525 26.342 1.00 94.94 73 LYS A N 1
ATOM 553 C CA . LYS A 1 73 ? -16.652 0.110 26.400 1.00 94.94 73 LYS A CA 1
ATOM 554 C C . LYS A 1 73 ? -16.061 -0.760 25.286 1.00 94.94 73 LYS A C 1
ATOM 556 O O . LYS A 1 73 ? -16.375 -1.944 25.203 1.00 94.94 73 LYS A O 1
ATOM 561 N N . GLY A 1 74 ? -15.230 -0.177 24.423 1.00 92.19 74 GLY A N 1
ATOM 562 C CA . GLY A 1 74 ? -14.635 -0.877 23.290 1.00 92.19 74 GLY A CA 1
ATOM 563 C C . GLY A 1 74 ? -13.446 -1.760 23.669 1.00 92.19 74 GLY A C 1
ATOM 564 O O . GLY A 1 74 ? -12.978 -1.782 24.807 1.00 92.19 74 GLY A O 1
ATOM 565 N N . VAL A 1 75 ? -12.919 -2.469 22.669 1.00 94.38 75 VAL A N 1
ATOM 566 C CA . VAL A 1 75 ? -11.680 -3.249 22.806 1.00 94.38 75 VAL A CA 1
ATOM 567 C C . VAL A 1 75 ? -10.518 -2.302 23.156 1.00 94.38 75 VAL A C 1
ATOM 569 O O . VAL A 1 75 ? -10.380 -1.274 22.489 1.00 94.38 75 VAL A O 1
ATOM 572 N N . PRO A 1 76 ? -9.651 -2.620 24.139 1.00 94.69 76 PRO A N 1
ATOM 573 C CA . PRO A 1 76 ? -8.610 -1.701 24.617 1.00 94.69 76 PRO A CA 1
ATOM 574 C C . PRO A 1 76 ? -7.639 -1.192 23.543 1.00 94.69 76 PRO A C 1
ATOM 576 O O . PRO A 1 76 ? -7.202 -0.046 23.611 1.00 94.69 76 PRO A O 1
ATOM 579 N N . ALA A 1 77 ? -7.304 -2.027 22.556 1.00 94.56 77 ALA A N 1
ATOM 580 C CA . ALA A 1 77 ? -6.431 -1.667 21.435 1.00 94.56 77 ALA A CA 1
ATOM 581 C C . ALA A 1 77 ? -7.197 -1.098 20.220 1.00 94.56 77 ALA A C 1
ATOM 583 O O . ALA A 1 77 ? -6.578 -0.723 19.225 1.00 94.56 77 ALA A O 1
ATOM 584 N N . GLY A 1 78 ? -8.530 -1.021 20.301 1.00 94.69 78 GLY A N 1
ATOM 585 C CA . GLY A 1 78 ? -9.423 -0.741 19.179 1.00 94.69 78 GLY A CA 1
ATOM 586 C C . GLY A 1 78 ? -9.596 -1.936 18.235 1.00 94.69 78 GLY A C 1
ATOM 587 O O . GLY A 1 78 ? -9.044 -3.015 18.447 1.00 94.69 78 GLY A O 1
ATOM 588 N N . LYS A 1 79 ? -10.393 -1.740 17.184 1.00 96.06 79 LYS A N 1
ATOM 589 C CA . LYS A 1 79 ? -10.659 -2.736 16.138 1.00 96.06 79 LYS A CA 1
ATOM 590 C C . LYS A 1 79 ? -10.296 -2.161 14.774 1.00 96.06 79 LYS A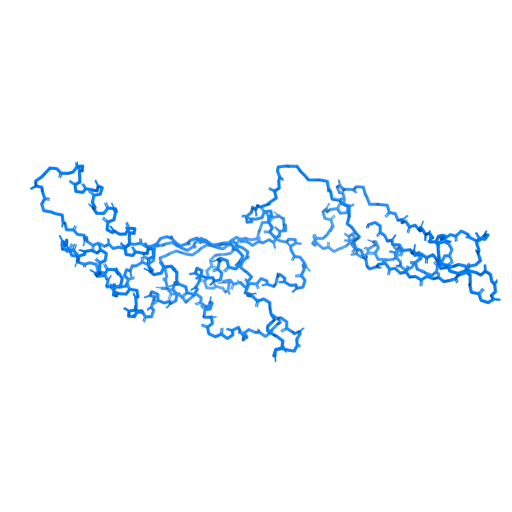 C 1
ATOM 592 O O . LYS A 1 79 ? -10.527 -0.985 14.527 1.00 96.06 79 LYS A O 1
ATOM 597 N N . ILE A 1 80 ? -9.755 -2.965 13.865 1.00 98.00 80 ILE A N 1
ATOM 598 C CA . ILE A 1 80 ? -9.490 -2.507 12.496 1.00 98.00 80 ILE A CA 1
ATOM 599 C C . ILE A 1 80 ? -10.656 -2.908 11.605 1.00 98.00 80 ILE A C 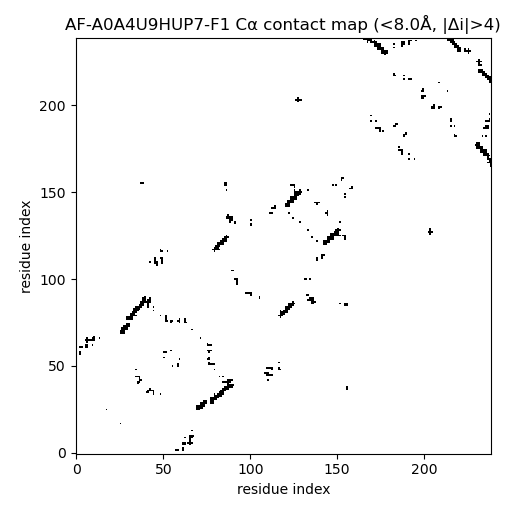1
ATOM 601 O O . ILE A 1 80 ? -10.950 -4.094 11.444 1.00 98.00 80 ILE A O 1
ATOM 605 N N . ARG A 1 81 ? -11.296 -1.912 11.002 1.00 98.12 81 ARG A N 1
ATOM 606 C CA . ARG A 1 81 ? -12.399 -2.120 10.071 1.00 98.12 81 ARG A CA 1
ATOM 607 C C . ARG A 1 81 ? -11.873 -2.300 8.652 1.00 98.12 81 ARG A C 1
ATOM 609 O O . ARG A 1 81 ? -12.199 -3.285 7.992 1.00 98.12 81 ARG A O 1
ATOM 616 N N . PHE A 1 82 ? -11.009 -1.400 8.190 1.00 98.50 82 PHE A N 1
ATOM 617 C CA . PHE A 1 82 ? -10.472 -1.457 6.833 1.00 98.50 82 PHE A CA 1
ATOM 618 C C . PHE A 1 82 ? -8.967 -1.197 6.776 1.00 98.50 82 PHE A C 1
ATOM 620 O O . PHE A 1 82 ? -8.448 -0.305 7.444 1.00 98.50 82 PHE A O 1
ATOM 627 N N . ILE A 1 83 ? -8.264 -1.948 5.930 1.00 98.50 83 ILE A N 1
ATOM 628 C CA . ILE A 1 83 ? -6.884 -1.661 5.532 1.00 98.50 83 ILE A CA 1
ATOM 629 C C . ILE A 1 83 ? -6.855 -1.450 4.018 1.00 98.50 83 ILE A C 1
ATOM 631 O O . ILE A 1 83 ? -7.007 -2.404 3.254 1.00 98.50 83 ILE A O 1
ATOM 635 N N . GLY A 1 84 ? -6.645 -0.205 3.597 1.00 98.31 84 GLY A N 1
ATOM 636 C CA . GLY A 1 84 ? -6.502 0.182 2.195 1.00 98.31 84 GLY A CA 1
ATOM 637 C C . GLY A 1 84 ? -5.050 0.497 1.871 1.00 98.31 84 GLY A C 1
ATOM 638 O O . GLY A 1 84 ? -4.545 1.556 2.239 1.00 98.31 84 GLY A O 1
ATOM 639 N N . ILE A 1 85 ? -4.364 -0.410 1.186 1.00 97.94 85 ILE A N 1
ATOM 640 C CA . ILE A 1 85 ? -2.940 -0.247 0.882 1.00 97.94 85 ILE A CA 1
ATOM 641 C C . ILE A 1 85 ? -2.670 -0.180 -0.616 1.00 97.94 85 ILE A C 1
ATOM 643 O O . ILE A 1 85 ? -3.348 -0.811 -1.424 1.00 97.94 85 ILE A O 1
ATOM 647 N N . PHE A 1 86 ? -1.645 0.587 -0.968 1.00 97.81 86 PHE A N 1
ATOM 648 C CA . PHE A 1 86 ? -1.237 0.859 -2.339 1.00 97.81 86 PHE A CA 1
ATOM 649 C C . PHE A 1 86 ? 0.239 0.500 -2.487 1.00 97.81 86 PHE A C 1
ATOM 651 O O . PHE A 1 86 ? 1.078 0.984 -1.725 1.00 97.81 86 PHE A O 1
ATOM 658 N N . ASP A 1 87 ? 0.524 -0.389 -3.432 1.00 95.38 87 ASP A N 1
ATOM 659 C CA . ASP A 1 87 ? 1.840 -0.842 -3.873 1.00 95.38 87 ASP A CA 1
ATOM 660 C C . ASP A 1 87 ? 2.895 -0.928 -2.755 1.00 95.38 87 ASP A C 1
ATOM 662 O O . ASP A 1 87 ? 3.826 -0.128 -2.655 1.00 95.38 87 ASP A O 1
ATOM 666 N N . THR A 1 88 ? 2.686 -1.871 -1.829 1.00 93.44 88 THR A N 1
ATOM 667 C CA . THR A 1 88 ? 3.507 -1.987 -0.621 1.00 93.44 88 THR A CA 1
ATOM 668 C C . THR A 1 88 ? 4.940 -2.354 -0.975 1.00 93.44 88 THR A C 1
ATOM 670 O O . THR A 1 88 ? 5.193 -3.456 -1.459 1.00 93.44 88 THR A O 1
ATOM 673 N N . VAL A 1 89 ? 5.877 -1.488 -0.599 1.00 88.44 89 VAL A N 1
ATOM 674 C CA . VAL A 1 89 ? 7.316 -1.743 -0.693 1.00 88.44 89 VAL A CA 1
ATOM 675 C C . VAL A 1 89 ? 7.899 -1.675 0.712 1.00 88.44 89 VAL A C 1
ATOM 677 O O . VAL A 1 89 ? 7.865 -0.629 1.368 1.00 88.44 89 VAL A O 1
ATOM 680 N N . ALA A 1 90 ? 8.412 -2.804 1.196 1.00 78.88 90 ALA A N 1
ATOM 681 C CA . ALA A 1 90 ? 9.206 -2.835 2.413 1.00 78.88 90 ALA A CA 1
ATOM 682 C C . ALA A 1 90 ? 10.564 -2.167 2.149 1.00 78.88 90 ALA A C 1
ATOM 684 O O . ALA A 1 90 ? 11.102 -2.273 1.050 1.00 78.88 90 ALA A O 1
ATOM 685 N N . ALA A 1 91 ? 11.096 -1.421 3.118 1.00 61.59 91 ALA A N 1
ATOM 686 C CA . ALA A 1 91 ? 12.318 -0.647 2.918 1.00 61.59 91 ALA A CA 1
ATOM 687 C C . ALA A 1 91 ? 13.479 -1.515 2.384 1.00 61.59 91 ALA A C 1
ATOM 689 O O . ALA A 1 91 ? 13.777 -2.580 2.916 1.00 61.59 91 ALA A O 1
ATOM 690 N N . ILE A 1 92 ? 14.120 -1.016 1.326 1.00 47.12 92 ILE A N 1
ATOM 691 C CA . ILE A 1 92 ? 15.257 -1.616 0.625 1.00 47.12 92 ILE A CA 1
ATOM 692 C C . ILE A 1 92 ? 16.497 -1.610 1.528 1.00 47.12 92 ILE A C 1
ATOM 694 O O . ILE A 1 92 ? 16.906 -0.551 1.995 1.00 47.12 92 ILE A O 1
ATOM 698 N N . GLY A 1 93 ? 17.117 -2.780 1.696 1.00 42.56 93 GLY A N 1
ATOM 699 C CA . GLY A 1 93 ? 18.561 -2.956 1.877 1.00 42.56 93 GLY A CA 1
ATOM 700 C C . GLY A 1 93 ? 19.245 -2.136 2.974 1.00 42.56 93 GLY A C 1
ATOM 701 O O . GLY A 1 93 ? 19.884 -1.122 2.700 1.00 42.56 93 GLY A O 1
ATOM 702 N N . THR A 1 94 ? 19.264 -2.650 4.202 1.00 37.41 94 THR A N 1
ATOM 703 C CA . THR A 1 94 ? 20.376 -2.364 5.117 1.00 37.41 94 THR A CA 1
ATOM 704 C C . THR A 1 94 ? 21.687 -2.884 4.494 1.00 37.41 94 THR A C 1
ATOM 706 O O . THR A 1 94 ? 21.689 -3.990 3.946 1.00 37.41 94 THR A O 1
ATOM 709 N N . PRO A 1 95 ? 22.828 -2.170 4.616 1.00 39.84 95 PRO A N 1
ATOM 710 C CA . PRO A 1 95 ? 24.146 -2.634 4.146 1.00 39.84 95 PRO A CA 1
ATOM 711 C C . PRO A 1 95 ? 24.577 -4.001 4.710 1.00 39.84 95 PRO A C 1
ATOM 713 O O . PRO A 1 95 ? 2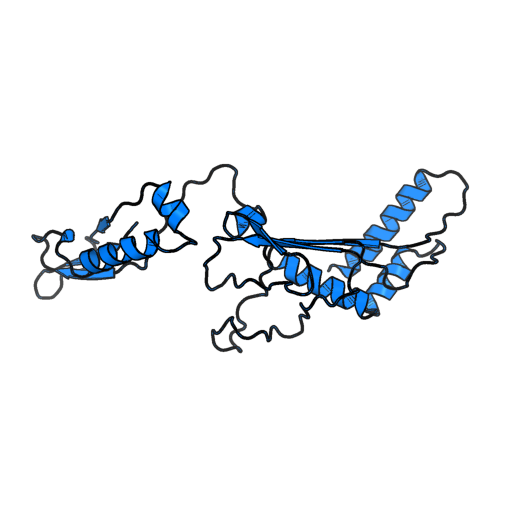5.520 -4.607 4.214 1.00 39.84 95 PRO A O 1
ATOM 716 N N . LEU A 1 96 ? 23.884 -4.479 5.748 1.00 45.22 96 LEU A N 1
ATOM 717 C CA . LEU A 1 96 ? 24.091 -5.771 6.394 1.00 45.22 96 LEU A CA 1
ATOM 718 C C . LEU A 1 96 ? 23.487 -6.969 5.634 1.00 45.22 96 LEU A C 1
ATOM 720 O O . LEU A 1 96 ? 23.969 -8.077 5.837 1.00 45.22 96 LEU A O 1
ATOM 724 N N . ASN A 1 97 ? 22.507 -6.778 4.736 1.00 42.34 97 ASN A N 1
ATOM 725 C CA . ASN A 1 97 ? 21.768 -7.886 4.093 1.00 42.34 97 ASN A CA 1
ATOM 726 C C . ASN A 1 97 ? 22.169 -8.177 2.632 1.00 42.34 97 ASN A C 1
ATOM 728 O O . ASN A 1 97 ? 21.403 -8.772 1.875 1.00 42.34 97 ASN A O 1
ATOM 732 N N . GLY A 1 98 ? 23.385 -7.803 2.221 1.00 40.28 98 GLY A N 1
ATOM 733 C CA . GLY A 1 98 ? 24.020 -8.403 1.040 1.00 40.28 98 GLY A CA 1
ATOM 734 C C . GLY A 1 98 ? 23.282 -8.216 -0.293 1.00 40.28 98 GLY A C 1
ATOM 735 O O . GLY A 1 98 ? 23.220 -9.155 -1.081 1.00 40.28 98 GLY A O 1
ATOM 736 N N . LEU A 1 99 ? 22.747 -7.016 -0.558 1.00 44.56 99 LEU A N 1
ATOM 737 C CA . LEU A 1 99 ? 22.244 -6.596 -1.882 1.00 44.56 99 LEU A CA 1
ATOM 738 C C . LEU A 1 99 ? 21.179 -7.518 -2.514 1.00 44.56 99 LEU A C 1
ATOM 740 O O . LEU A 1 99 ? 20.998 -7.493 -3.730 1.00 44.56 99 LEU A O 1
ATOM 744 N N . ASN A 1 100 ? 20.451 -8.306 -1.716 1.00 43.97 100 ASN A N 1
ATOM 745 C CA . ASN A 1 100 ? 19.407 -9.192 -2.222 1.00 43.97 100 ASN A CA 1
ATOM 746 C C . ASN A 1 100 ? 18.042 -8.819 -1.611 1.00 43.97 100 ASN A C 1
ATOM 748 O O . ASN A 1 100 ? 17.721 -9.270 -0.513 1.00 43.97 100 ASN A O 1
ATOM 752 N N . PRO A 1 101 ? 17.218 -7.996 -2.289 1.00 47.12 101 PRO A N 1
ATOM 753 C CA . PRO A 1 101 ? 15.895 -7.576 -1.812 1.00 47.12 101 PRO A CA 1
ATOM 754 C C . PRO A 1 101 ? 14.856 -8.715 -1.800 1.00 47.12 101 PRO A C 1
ATOM 756 O O . PRO A 1 101 ? 13.696 -8.484 -1.474 1.00 47.12 101 PRO A O 1
ATOM 759 N N . HIS A 1 102 ? 15.261 -9.946 -2.136 1.00 43.19 102 HIS A N 1
ATOM 760 C CA . HIS A 1 102 ? 14.448 -11.158 -2.023 1.00 43.19 102 HIS A CA 1
ATOM 761 C C . HIS A 1 102 ? 14.491 -11.829 -0.643 1.00 43.19 102 HIS A C 1
ATOM 763 O O . HIS A 1 102 ? 13.794 -12.823 -0.438 1.00 43.19 102 HIS A O 1
ATOM 769 N N . SER A 1 103 ? 15.264 -11.318 0.319 1.00 40.19 103 SER A N 1
ATOM 770 C CA . SER A 1 103 ? 15.149 -11.780 1.701 1.00 40.19 103 SER A CA 1
ATOM 771 C C . SER A 1 103 ? 13.989 -11.058 2.388 1.00 40.19 103 SER A C 1
ATOM 773 O O . SER A 1 103 ? 14.025 -9.860 2.646 1.00 40.19 103 SER A O 1
ATOM 775 N N . ALA A 1 104 ? 12.946 -11.817 2.722 1.00 44.25 104 ALA A N 1
ATOM 776 C CA . ALA A 1 104 ? 11.812 -11.386 3.542 1.00 44.25 104 ALA A CA 1
ATOM 777 C C . ALA A 1 104 ? 12.196 -11.076 5.009 1.00 44.25 104 ALA A C 1
ATOM 779 O O . ALA A 1 104 ? 11.337 -11.098 5.888 1.00 44.25 104 ALA A O 1
ATOM 780 N N . ASP A 1 105 ? 13.476 -10.813 5.284 1.00 41.28 105 ASP A N 1
ATOM 781 C CA . ASP A 1 105 ? 13.978 -10.454 6.604 1.00 41.28 105 ASP A CA 1
ATOM 782 C C . ASP A 1 105 ? 14.232 -8.946 6.661 1.00 41.28 105 ASP A C 1
ATOM 784 O O . ASP A 1 105 ? 15.351 -8.432 6.573 1.00 41.28 105 ASP A O 1
ATOM 788 N N . THR A 1 106 ? 13.122 -8.221 6.728 1.00 42.00 106 THR A N 1
ATOM 789 C CA . THR A 1 106 ? 13.091 -6.813 7.101 1.00 42.00 106 THR A CA 1
ATOM 790 C C . THR A 1 106 ? 13.015 -6.772 8.620 1.00 42.00 106 THR A C 1
ATOM 792 O O . THR A 1 106 ? 11.926 -6.927 9.173 1.00 42.00 106 THR A O 1
ATOM 795 N N . GLY A 1 107 ? 14.159 -6.621 9.294 1.00 42.00 107 GLY A N 1
ATOM 796 C CA . GLY A 1 107 ? 14.231 -6.596 10.760 1.00 42.00 107 GLY A CA 1
ATOM 797 C C . GLY A 1 107 ? 13.090 -5.800 11.420 1.00 42.00 107 GLY A C 1
ATOM 798 O O . GLY A 1 107 ? 12.667 -4.776 10.892 1.00 42.00 107 GLY A O 1
ATOM 799 N N . GLU A 1 108 ? 12.578 -6.298 12.551 1.00 56.69 108 GLU A N 1
ATOM 800 C CA . GLU A 1 108 ? 11.513 -5.739 13.421 1.00 56.69 108 GLU A CA 1
ATOM 801 C C . GLU A 1 108 ? 10.150 -5.378 12.764 1.00 56.69 108 GLU A C 1
ATOM 803 O O . GLU A 1 108 ? 9.161 -5.175 13.473 1.00 56.69 108 GLU A O 1
ATOM 808 N N . VAL A 1 109 ? 10.018 -5.326 11.432 1.00 67.44 109 VAL A N 1
ATOM 809 C CA . VAL A 1 109 ? 8.784 -4.885 10.759 1.00 67.44 109 VAL A CA 1
ATOM 810 C C . VAL A 1 109 ? 7.943 -6.084 10.323 1.00 67.44 109 VAL A C 1
ATOM 812 O O . VAL A 1 109 ? 8.113 -6.642 9.244 1.00 67.44 109 VAL A O 1
ATOM 815 N N . ASN A 1 110 ? 6.964 -6.461 11.150 1.00 80.06 110 ASN A N 1
ATOM 816 C CA . ASN A 1 110 ? 5.974 -7.475 10.776 1.00 80.06 110 ASN A CA 1
ATOM 817 C C . ASN A 1 110 ? 4.984 -6.947 9.718 1.00 80.06 110 ASN A C 1
ATOM 819 O O . ASN A 1 110 ? 4.103 -6.139 10.024 1.00 80.06 110 ASN A O 1
ATOM 823 N N . LEU A 1 111 ? 5.101 -7.452 8.488 1.00 88.94 111 LEU A N 1
ATOM 824 C CA . LEU A 1 111 ? 4.237 -7.098 7.358 1.00 88.94 111 LEU A CA 1
ATOM 825 C C . LEU A 1 111 ? 3.108 -8.103 7.107 1.00 88.94 111 LEU A C 1
ATOM 827 O O . LEU A 1 111 ? 2.217 -7.832 6.305 1.00 88.94 111 LEU A O 1
ATOM 831 N N . VAL A 1 112 ? 3.098 -9.272 7.740 1.00 92.50 112 VAL A N 1
ATOM 832 C CA . VAL A 1 112 ? 2.093 -10.300 7.431 1.00 92.50 112 VAL A CA 1
ATOM 833 C C . VAL A 1 112 ? 0.728 -9.857 7.951 1.00 92.50 112 VAL A C 1
ATOM 835 O O . VAL A 1 112 ? 0.577 -9.622 9.142 1.00 92.50 112 VAL A O 1
ATOM 838 N N . LEU A 1 113 ? -0.276 -9.766 7.077 1.00 95.06 113 LEU A N 1
ATOM 839 C CA . LEU A 1 113 ? -1.659 -9.478 7.466 1.00 95.06 113 LEU A CA 1
ATOM 840 C C . LEU A 1 113 ? -2.427 -10.793 7.608 1.00 95.06 113 LEU A C 1
ATOM 842 O O . LEU A 1 113 ? -2.904 -11.350 6.620 1.00 95.06 113 LEU A O 1
ATOM 846 N N . ARG A 1 114 ? -2.526 -11.316 8.831 1.00 94.06 114 ARG A N 1
ATOM 847 C CA . ARG A 1 114 ? -3.228 -12.583 9.091 1.00 94.06 114 ARG A CA 1
ATOM 848 C C . ARG A 1 114 ? -4.749 -12.412 8.949 1.00 94.06 114 ARG A C 1
ATOM 850 O O . ARG A 1 114 ? -5.256 -11.325 9.225 1.00 94.06 114 ARG A O 1
ATOM 857 N N . PRO A 1 115 ? -5.497 -13.461 8.563 1.00 93.75 115 PRO A N 1
ATOM 858 C CA . PRO A 1 115 ? -6.955 -13.443 8.659 1.00 93.75 115 PRO A CA 1
ATOM 859 C C . PRO A 1 115 ? -7.403 -13.020 10.064 1.00 93.75 115 PRO A C 1
ATOM 861 O O . PRO A 1 115 ? -6.869 -13.513 11.055 1.00 93.75 115 PRO A O 1
ATOM 864 N N . GLY A 1 116 ? -8.347 -12.080 10.147 1.00 92.25 116 GLY A N 1
ATOM 865 C CA . GLY A 1 116 ? -8.808 -11.507 11.417 1.00 92.25 116 GLY A CA 1
ATOM 866 C C . GLY A 1 116 ? -8.012 -10.298 11.924 1.00 92.25 116 GLY A C 1
ATOM 867 O O . GLY A 1 116 ? -8.398 -9.718 12.933 1.00 92.25 116 GLY A O 1
ATOM 868 N N . VAL A 1 117 ? -6.947 -9.867 11.230 1.00 95.94 117 VAL A N 1
ATOM 869 C CA . VAL A 1 117 ? -6.253 -8.603 11.558 1.00 95.94 117 VAL A CA 1
ATOM 870 C C . VAL A 1 117 ? -7.159 -7.380 11.356 1.00 95.94 117 VAL A C 1
ATOM 872 O O . VAL A 1 117 ? -7.019 -6.392 12.065 1.00 95.94 117 VAL A O 1
ATOM 875 N N . ALA A 1 118 ? -8.093 -7.449 10.406 1.00 97.56 118 ALA A N 1
ATOM 876 C CA . ALA A 1 118 ? -9.078 -6.418 10.096 1.00 97.56 118 ALA A CA 1
ATOM 877 C C . ALA A 1 118 ? -10.355 -7.057 9.535 1.00 97.56 118 ALA A C 1
ATOM 879 O O . ALA A 1 118 ? -10.302 -8.185 9.039 1.00 97.56 118 ALA A O 1
ATOM 880 N N . ASP A 1 119 ? -11.480 -6.335 9.544 1.00 97.50 119 ASP A N 1
ATOM 881 C CA . ASP A 1 119 ? -12.709 -6.822 8.897 1.00 97.50 119 ASP A CA 1
ATOM 882 C C . ASP A 1 119 ? -12.531 -6.940 7.374 1.00 97.50 119 ASP A C 1
ATOM 884 O O . ASP A 1 119 ? -13.033 -7.878 6.742 1.00 97.50 119 ASP A O 1
ATOM 888 N N . LYS A 1 120 ? -11.810 -5.987 6.771 1.00 98.12 120 LYS A N 1
ATOM 889 C CA . LYS A 1 120 ? -11.504 -5.949 5.339 1.00 98.12 120 LYS A CA 1
ATOM 890 C C . LYS A 1 120 ? -10.092 -5.431 5.082 1.00 98.12 120 LYS A C 1
ATOM 892 O O . LYS A 1 120 ? -9.635 -4.476 5.702 1.00 98.12 120 LYS A O 1
ATOM 897 N N . VAL A 1 121 ? -9.436 -6.023 4.092 1.00 98.50 121 VAL A N 1
ATOM 898 C CA . VAL A 1 121 ? -8.163 -5.554 3.539 1.00 98.50 121 VAL A CA 1
ATOM 899 C C . VAL A 1 121 ? -8.306 -5.513 2.026 1.00 98.50 121 VAL A C 1
ATOM 901 O O . VAL A 1 121 ? -8.885 -6.427 1.437 1.00 98.50 121 VAL A O 1
ATOM 904 N N . PHE A 1 122 ? -7.786 -4.463 1.405 1.00 98.31 122 PHE A N 1
ATOM 905 C CA . PHE A 1 122 ? -7.704 -4.349 -0.041 1.00 98.31 122 PHE A CA 1
ATOM 906 C C . PHE A 1 122 ? -6.362 -3.745 -0.434 1.00 98.31 122 PHE A C 1
ATOM 908 O O . PHE A 1 122 ? -5.944 -2.724 0.120 1.00 98.31 122 PHE A O 1
ATOM 915 N N . HIS A 1 123 ? -5.688 -4.383 -1.388 1.00 98.44 123 HIS A N 1
ATOM 916 C CA . HIS A 1 123 ? -4.386 -3.942 -1.871 1.00 98.44 123 HIS A CA 1
ATOM 917 C C . HIS A 1 123 ? -4.433 -3.669 -3.371 1.00 98.44 123 HIS A C 1
ATOM 919 O O . HIS A 1 123 ? -4.737 -4.563 -4.155 1.00 98.44 123 HIS A O 1
ATOM 925 N N . ILE A 1 124 ? -4.124 -2.437 -3.770 1.00 98.31 124 ILE A N 1
ATOM 926 C CA . ILE A 1 124 ? -3.907 -2.075 -5.174 1.00 98.31 124 ILE A CA 1
ATOM 927 C C . ILE A 1 124 ? -2.410 -2.122 -5.477 1.00 98.31 124 ILE A C 1
ATOM 929 O O . ILE A 1 124 ? -1.622 -1.552 -4.724 1.00 98.31 124 ILE A O 1
ATOM 933 N N . THR A 1 125 ? -2.003 -2.785 -6.558 1.00 97.19 125 THR A N 1
ATOM 934 C CA . THR A 1 125 ? -0.589 -2.955 -6.941 1.00 97.19 125 THR A CA 1
ATOM 935 C C . THR A 1 125 ? -0.314 -2.389 -8.328 1.00 97.19 125 THR A C 1
ATOM 937 O O . THR A 1 125 ? -1.194 -2.405 -9.190 1.00 97.19 125 THR A O 1
ATOM 940 N N . ALA A 1 126 ? 0.910 -1.925 -8.560 1.00 96.31 126 ALA A N 1
ATOM 941 C CA . ALA A 1 126 ? 1.358 -1.430 -9.855 1.00 96.31 126 ALA A CA 1
ATOM 942 C C . ALA A 1 126 ? 1.713 -2.602 -10.782 1.00 96.31 126 ALA A C 1
ATOM 944 O O . ALA A 1 126 ? 2.601 -3.397 -10.479 1.00 96.31 126 ALA A O 1
ATOM 945 N N . ALA A 1 127 ? 1.013 -2.735 -11.911 1.00 94.19 127 ALA A N 1
ATOM 946 C CA . ALA A 1 127 ? 1.240 -3.831 -12.858 1.00 94.19 127 ALA A CA 1
ATOM 947 C C . ALA A 1 127 ? 2.539 -3.678 -13.667 1.00 94.19 127 ALA A C 1
ATOM 949 O O . ALA A 1 127 ? 3.076 -4.675 -14.149 1.00 94.19 127 ALA A O 1
ATOM 950 N N . HIS A 1 128 ? 3.030 -2.447 -13.831 1.00 94.31 128 HIS A N 1
ATOM 951 C CA . HIS A 1 128 ? 4.184 -2.129 -14.675 1.00 94.31 128 HIS A CA 1
ATOM 952 C C . HIS A 1 128 ? 5.423 -1.706 -13.870 1.00 94.31 128 HIS A C 1
ATOM 954 O O . HIS A 1 128 ? 6.443 -1.350 -14.453 1.00 94.31 128 HIS A O 1
ATOM 960 N N . GLU A 1 129 ? 5.374 -1.743 -12.534 1.00 92.25 129 GLU A N 1
ATOM 961 C CA . GLU A 1 129 ? 6.544 -1.445 -11.706 1.00 92.25 129 GLU A CA 1
ATOM 962 C C . GLU A 1 129 ? 7.591 -2.563 -11.825 1.00 92.25 129 GLU A C 1
ATOM 964 O O . GLU A 1 129 ? 7.374 -3.691 -11.385 1.00 92.25 129 GLU A O 1
ATOM 969 N N . CYS A 1 130 ? 8.742 -2.245 -12.421 1.00 89.00 130 CYS A N 1
ATOM 970 C CA . CYS A 1 130 ? 9.817 -3.204 -12.675 1.00 89.00 130 CYS A CA 1
ATOM 971 C C . CYS A 1 130 ? 11.163 -2.812 -12.047 1.00 89.00 130 CYS A C 1
ATOM 973 O O . CYS A 1 130 ? 12.179 -3.460 -12.315 1.00 89.00 130 CYS A O 1
ATOM 975 N N . ARG A 1 131 ? 11.221 -1.752 -11.226 1.00 88.12 131 ARG A N 1
ATOM 976 C CA . ARG A 1 131 ? 12.470 -1.344 -10.572 1.00 88.12 131 ARG A CA 1
ATOM 977 C C . ARG A 1 131 ? 12.842 -2.347 -9.488 1.00 88.12 131 ARG A C 1
ATOM 979 O O . ARG A 1 131 ? 12.056 -2.654 -8.599 1.00 88.12 131 ARG A O 1
ATOM 986 N N . PHE A 1 132 ? 14.108 -2.755 -9.486 1.00 79.19 132 PHE A N 1
ATOM 987 C CA . PHE A 1 132 ? 14.678 -3.682 -8.500 1.00 79.19 132 PHE A CA 1
ATOM 988 C C . PHE A 1 132 ? 14.438 -3.263 -7.039 1.00 79.19 132 PHE A C 1
ATOM 990 O O . PHE A 1 132 ? 14.179 -4.087 -6.169 1.00 79.19 132 PHE A O 1
ATOM 997 N N . ASN A 1 133 ? 14.491 -1.958 -6.780 1.00 79.19 133 ASN A N 1
ATOM 998 C CA . ASN A 1 133 ? 14.305 -1.379 -5.455 1.00 79.19 133 ASN A CA 1
ATOM 999 C C . ASN A 1 133 ? 12.823 -1.287 -5.029 1.00 79.19 133 ASN A C 1
ATOM 1001 O O . ASN A 1 133 ? 12.529 -0.937 -3.895 1.00 79.19 133 ASN A O 1
ATOM 1005 N N . PHE A 1 134 ? 11.869 -1.592 -5.903 1.00 83.88 134 PHE A N 1
ATOM 1006 C CA . PHE A 1 134 ? 10.438 -1.475 -5.616 1.00 83.88 134 PHE A CA 1
ATOM 1007 C C . PHE A 1 134 ? 9.793 -2.862 -5.576 1.00 83.88 134 PHE A C 1
ATOM 1009 O O . PHE A 1 134 ? 8.817 -3.147 -6.259 1.00 83.88 134 PHE A O 1
ATOM 1016 N N . ALA A 1 135 ? 10.368 -3.748 -4.759 1.00 86.38 135 ALA A N 1
ATOM 1017 C CA . ALA A 1 135 ? 9.867 -5.104 -4.591 1.00 86.38 135 ALA A CA 1
ATOM 1018 C C . ALA A 1 135 ? 8.509 -5.107 -3.864 1.00 86.38 135 ALA A C 1
ATOM 1020 O O . ALA A 1 135 ? 8.404 -4.771 -2.676 1.00 86.38 135 ALA A O 1
ATOM 1021 N N . LEU A 1 136 ? 7.469 -5.519 -4.591 1.00 90.19 136 LEU A N 1
ATOM 1022 C CA . LEU A 1 136 ? 6.110 -5.636 -4.082 1.00 90.19 136 LEU A CA 1
ATOM 1023 C C . LEU A 1 136 ? 6.024 -6.662 -2.945 1.00 90.19 136 LEU A C 1
ATOM 1025 O O . LEU A 1 136 ? 6.422 -7.817 -3.079 1.00 90.19 136 LEU A O 1
ATOM 1029 N N . ASN A 1 137 ? 5.405 -6.258 -1.840 1.00 90.94 137 ASN A N 1
ATOM 1030 C CA . ASN A 1 137 ? 5.018 -7.146 -0.752 1.00 90.94 137 ASN A CA 1
ATOM 1031 C C . ASN A 1 137 ? 3.534 -7.495 -0.897 1.00 90.94 137 ASN A C 1
ATOM 1033 O O . ASN A 1 137 ? 2.673 -6.743 -0.439 1.00 90.94 137 ASN A O 1
ATOM 1037 N N . SER A 1 138 ? 3.235 -8.629 -1.528 1.00 93.19 138 SER A N 1
ATOM 1038 C CA . SER A 1 138 ? 1.857 -9.071 -1.779 1.00 93.19 138 SER A CA 1
ATOM 1039 C C . SER A 1 138 ? 1.096 -9.417 -0.488 1.00 93.19 138 SER A C 1
ATOM 1041 O O . SER A 1 138 ? 1.692 -9.740 0.549 1.00 93.19 138 SER A O 1
ATOM 1043 N N . VAL A 1 139 ? -0.235 -9.333 -0.549 1.00 94.81 139 VAL A N 1
ATOM 1044 C CA . VAL A 1 139 ? -1.158 -9.834 0.490 1.00 94.81 139 VAL A CA 1
ATOM 1045 C C . VAL A 1 139 ? -1.902 -11.108 0.076 1.00 94.81 139 VAL A C 1
ATOM 1047 O O . VAL A 1 139 ? -2.674 -11.663 0.865 1.00 94.81 139 VAL A O 1
ATOM 1050 N N . LYS A 1 140 ? -1.660 -11.605 -1.142 1.00 93.00 140 LYS A N 1
ATOM 1051 C CA . LYS A 1 140 ? -2.184 -12.895 -1.595 1.00 93.00 140 LYS A CA 1
ATOM 1052 C C . LYS A 1 140 ? -1.544 -14.050 -0.808 1.00 93.00 140 LYS A C 1
ATOM 1054 O O . LYS A 1 140 ? -0.386 -13.957 -0.406 1.00 93.00 140 LYS A O 1
ATOM 1059 N N . PRO A 1 141 ? -2.263 -15.168 -0.606 1.00 94.38 141 PRO A N 1
ATOM 1060 C CA . PRO A 1 141 ? -3.672 -15.395 -0.947 1.00 94.38 141 PRO A CA 1
ATOM 1061 C C . PRO A 1 141 ? -4.654 -14.918 0.141 1.00 94.38 141 PRO A C 1
ATOM 1063 O O . PRO A 1 141 ? -5.857 -15.095 -0.016 1.00 94.38 141 PRO A O 1
ATOM 1066 N N . ALA A 1 142 ? -4.166 -14.363 1.255 1.00 94.56 142 ALA A N 1
ATOM 1067 C CA . ALA A 1 142 ? -4.982 -14.083 2.437 1.00 94.56 142 ALA A CA 1
ATOM 1068 C C . ALA A 1 142 ? -6.022 -12.974 2.219 1.00 94.56 142 ALA A C 1
ATOM 1070 O O . ALA A 1 142 ? -7.095 -13.024 2.820 1.00 94.56 142 ALA A O 1
ATOM 1071 N N . TRP A 1 143 ? -5.715 -11.994 1.365 1.00 97.69 143 TRP A N 1
ATOM 1072 C CA . TRP A 1 143 ? -6.575 -10.840 1.120 1.00 97.69 143 TRP A CA 1
ATOM 1073 C C . TRP A 1 143 ? -6.702 -10.501 -0.370 1.00 97.69 143 TRP A C 1
ATOM 1075 O O . TRP A 1 143 ? -5.802 -10.823 -1.152 1.00 97.69 143 TRP A O 1
ATOM 1085 N N . PRO A 1 144 ? -7.802 -9.836 -0.774 1.00 97.88 144 PRO A N 1
ATOM 1086 C CA . PRO A 1 144 ? -7.967 -9.336 -2.132 1.00 97.88 144 PRO A CA 1
ATOM 1087 C C . PRO A 1 144 ? -6.857 -8.362 -2.539 1.00 97.88 144 PRO A C 1
ATOM 1089 O O . PRO A 1 144 ? -6.542 -7.408 -1.823 1.00 97.88 144 PRO A O 1
ATOM 1092 N N . GLU A 1 145 ? -6.315 -8.587 -3.732 1.00 98.00 145 GLU A N 1
ATOM 1093 C CA . GLU A 1 145 ? -5.264 -7.769 -4.330 1.00 98.00 145 GLU A CA 1
ATOM 1094 C C . GLU A 1 145 ? -5.561 -7.550 -5.817 1.00 98.00 145 GLU A C 1
ATOM 1096 O O . GLU A 1 145 ? -5.740 -8.521 -6.562 1.00 98.00 145 GLU A O 1
ATOM 1101 N N . LEU A 1 146 ? -5.598 -6.286 -6.243 1.00 97.69 146 LEU A N 1
ATOM 1102 C CA . LEU A 1 146 ? -5.898 -5.863 -7.608 1.00 97.69 146 LEU A CA 1
ATOM 1103 C C . LEU A 1 146 ? -4.686 -5.166 -8.229 1.00 97.69 146 LEU A C 1
ATOM 1105 O O . LEU A 1 146 ? -4.284 -4.094 -7.784 1.00 97.69 146 LEU A O 1
ATOM 1109 N N . ALA A 1 147 ? -4.149 -5.748 -9.299 1.00 96.56 147 ALA A N 1
ATOM 1110 C CA . ALA A 1 147 ? -3.146 -5.081 -10.117 1.00 96.56 147 ALA A CA 1
ATOM 1111 C C . ALA A 1 147 ? -3.825 -4.084 -11.062 1.00 96.56 147 ALA A C 1
ATOM 1113 O O . ALA A 1 147 ? -4.738 -4.463 -11.799 1.00 96.56 147 ALA A O 1
ATOM 1114 N N . LEU A 1 148 ? -3.378 -2.828 -11.042 1.00 96.19 148 LEU A N 1
ATOM 1115 C CA . LEU A 1 148 ? -3.820 -1.787 -11.967 1.00 96.19 148 LEU A CA 1
ATOM 1116 C C . LEU A 1 148 ? -2.698 -1.401 -12.938 1.00 96.19 148 LEU A C 1
ATOM 1118 O O . LEU A 1 148 ? -1.523 -1.462 -12.565 1.00 96.19 148 LEU A O 1
ATOM 1122 N N . PRO A 1 149 ? -3.043 -0.984 -14.172 1.00 93.69 149 PRO A N 1
ATOM 1123 C CA . PRO A 1 149 ? -2.077 -0.404 -15.094 1.00 93.69 149 PRO A CA 1
ATOM 1124 C C . PRO A 1 149 ? -1.370 0.801 -14.466 1.00 93.69 149 PRO A C 1
ATOM 1126 O O . PRO A 1 149 ? -2.022 1.669 -13.893 1.00 93.69 149 PRO A O 1
ATOM 1129 N N . GLY A 1 150 ? -0.049 0.847 -14.611 1.00 92.50 150 GLY A N 1
ATOM 1130 C CA . GLY A 1 150 ? 0.802 1.936 -14.130 1.00 92.50 150 GLY A CA 1
ATOM 1131 C C . GLY A 1 150 ? 1.994 1.432 -13.320 1.00 92.50 150 GLY A C 1
ATOM 1132 O O . GLY A 1 150 ? 2.092 0.240 -13.003 1.00 92.50 150 GLY A O 1
ATOM 1133 N N . VAL A 1 151 ? 2.907 2.347 -13.012 1.00 93.38 151 VAL A N 1
ATOM 1134 C CA . VAL A 1 151 ? 4.077 2.142 -12.150 1.00 93.38 151 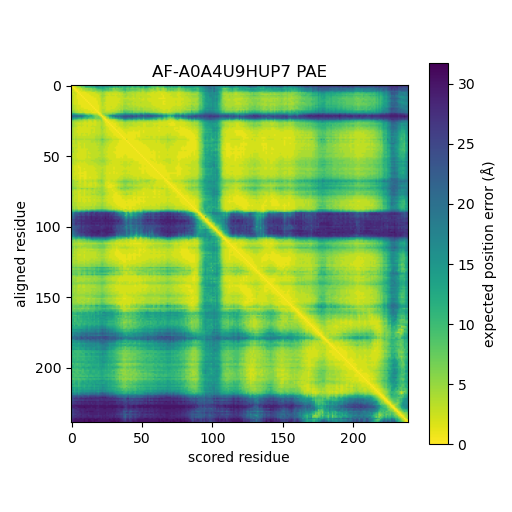VAL A CA 1
ATOM 1135 C C . VAL A 1 151 ? 3.824 2.673 -10.731 1.00 93.38 151 VAL A C 1
ATOM 1137 O O . VAL A 1 151 ? 2.737 3.157 -10.411 1.00 93.38 151 VAL A O 1
ATOM 1140 N N . HIS A 1 152 ? 4.861 2.617 -9.890 1.00 93.75 152 HIS A N 1
ATOM 1141 C CA . HIS A 1 152 ? 4.987 3.204 -8.553 1.00 93.75 152 HIS A CA 1
ATOM 1142 C C . HIS A 1 152 ? 3.885 4.182 -8.128 1.00 93.75 152 HIS A C 1
ATOM 1144 O O . HIS A 1 152 ? 2.946 3.907 -7.372 1.00 93.75 152 HIS A O 1
ATOM 1150 N N . SER A 1 153 ? 4.080 5.391 -8.633 1.00 93.44 153 SER A N 1
ATOM 1151 C CA . SER A 1 153 ? 3.327 6.575 -8.256 1.00 93.44 153 SER A CA 1
ATOM 1152 C C . SER A 1 153 ? 2.112 6.821 -9.154 1.00 93.44 153 SER A C 1
ATOM 1154 O O . SER A 1 153 ? 1.358 7.743 -8.866 1.00 93.44 153 SER A O 1
ATOM 1156 N N . ASP A 1 154 ? 1.864 5.993 -10.176 1.00 93.00 154 ASP A N 1
ATOM 1157 C CA . ASP A 1 154 ? 0.584 6.014 -10.903 1.00 93.00 154 ASP A CA 1
ATOM 1158 C C . ASP A 1 154 ? -0.533 5.445 -10.025 1.00 93.00 154 ASP A C 1
ATOM 1160 O O . ASP A 1 154 ? -1.654 5.947 -10.013 1.00 93.00 154 ASP A O 1
ATOM 1164 N N . VAL A 1 155 ? -0.208 4.415 -9.234 1.00 93.44 155 VAL A N 1
ATOM 1165 C CA . VAL A 1 155 ? -1.135 3.808 -8.272 1.00 93.44 155 VAL A CA 1
ATOM 1166 C C . VAL A 1 155 ? -1.223 4.625 -6.984 1.00 93.44 155 VAL A C 1
ATOM 1168 O O . VAL A 1 155 ? -2.312 4.835 -6.454 1.00 93.44 155 VAL A O 1
ATOM 1171 N N . GLY A 1 156 ? -0.081 5.056 -6.444 1.00 90.44 156 GLY A N 1
ATOM 1172 C CA . GLY A 1 156 ? -0.035 5.769 -5.164 1.00 90.44 156 GLY A CA 1
ATOM 1173 C C . GLY A 1 156 ? -0.221 7.279 -5.234 1.00 90.44 156 GLY A C 1
ATOM 1174 O O . GLY A 1 156 ? -0.418 7.915 -4.197 1.00 90.44 156 GLY A O 1
ATOM 1175 N N . GLY A 1 157 ? -0.132 7.856 -6.431 1.00 89.75 157 GLY A N 1
ATOM 1176 C CA . GLY A 1 157 ? -0.006 9.292 -6.637 1.00 89.75 157 GLY A CA 1
ATOM 1177 C C . GLY A 1 157 ? 1.410 9.817 -6.368 1.00 89.75 157 GLY A C 1
ATOM 1178 O O . GLY A 1 157 ? 2.293 9.118 -5.865 1.00 89.75 157 GLY A O 1
ATOM 1179 N N . GLY A 1 158 ? 1.625 11.094 -6.694 1.00 87.62 158 GLY A N 1
ATOM 1180 C CA . GLY A 1 158 ? 2.884 11.808 -6.443 1.00 87.62 158 GLY A CA 1
ATOM 1181 C C . GLY A 1 158 ? 3.587 12.325 -7.696 1.00 87.62 158 GLY A C 1
ATOM 1182 O O . GLY A 1 158 ? 4.539 13.091 -7.570 1.00 87.62 158 GLY A O 1
ATOM 1183 N N . TYR A 1 159 ? 3.108 11.961 -8.887 1.00 89.50 159 TYR A N 1
ATOM 1184 C CA . TYR A 1 159 ? 3.479 12.659 -10.114 1.00 89.50 159 TYR A CA 1
ATOM 1185 C C . TYR A 1 159 ? 2.770 14.012 -10.216 1.00 89.50 159 TYR A C 1
ATOM 1187 O O . TYR A 1 159 ? 1.668 14.202 -9.692 1.00 89.50 159 TYR A O 1
ATOM 1195 N N . LEU A 1 160 ? 3.416 14.964 -10.892 1.00 89.25 160 LEU A N 1
ATOM 1196 C CA . LEU A 1 160 ? 2.750 16.194 -11.309 1.00 89.25 160 LEU A CA 1
ATOM 1197 C C . LEU A 1 160 ? 1.707 15.864 -12.391 1.00 89.25 160 LEU A C 1
ATOM 1199 O O . LEU A 1 160 ? 1.871 14.871 -13.097 1.00 89.25 160 LEU A O 1
ATOM 1203 N N . PRO A 1 161 ? 0.669 16.701 -12.573 1.00 88.00 161 PRO A N 1
ATOM 1204 C CA . PRO A 1 161 ? -0.362 16.456 -13.584 1.00 88.00 161 PRO A CA 1
ATOM 1205 C C . PRO A 1 161 ? 0.176 16.290 -15.013 1.00 88.00 161 PRO A C 1
ATOM 1207 O O . PRO A 1 161 ? -0.442 15.602 -15.818 1.00 88.00 161 PRO A O 1
ATOM 1210 N N . ALA A 1 162 ? 1.310 16.923 -15.321 1.00 87.19 162 ALA A N 1
ATOM 1211 C CA . ALA A 1 162 ? 2.054 16.736 -16.557 1.00 87.19 162 ALA A CA 1
ATOM 1212 C C . ALA A 1 162 ? 3.553 16.732 -16.242 1.00 87.19 162 ALA A C 1
ATOM 1214 O O . ALA A 1 162 ? 4.040 17.599 -15.510 1.00 87.19 162 ALA A O 1
ATOM 1215 N N . VAL A 1 163 ? 4.268 15.755 -16.793 1.00 86.19 163 VAL A N 1
ATOM 1216 C CA . VAL A 1 163 ? 5.722 15.611 -16.690 1.00 86.19 163 VAL A CA 1
ATOM 1217 C C . VAL A 1 163 ? 6.239 15.199 -18.061 1.00 86.19 163 VAL A C 1
ATOM 1219 O O . VAL A 1 163 ? 5.637 14.356 -18.720 1.00 86.19 163 VAL A O 1
ATOM 1222 N N . GLU A 1 164 ? 7.343 15.808 -18.478 1.00 87.19 164 GLU A N 1
ATOM 1223 C CA . GLU A 1 164 ? 8.127 15.342 -19.616 1.00 87.19 164 GLU A CA 1
ATOM 1224 C C . GLU A 1 164 ? 9.275 14.479 -19.086 1.00 87.19 164 GLU A C 1
ATOM 1226 O O . GLU A 1 164 ? 10.024 14.907 -18.202 1.00 87.19 164 GLU A O 1
ATOM 1231 N N . GLU A 1 165 ? 9.395 13.257 -19.597 1.00 84.69 165 GLU A N 1
ATOM 1232 C CA . GLU A 1 165 ? 10.406 12.293 -19.171 1.00 84.69 165 GLU A CA 1
ATOM 1233 C C . GLU A 1 165 ? 11.401 12.042 -20.306 1.00 84.69 165 GLU A C 1
ATOM 1235 O O . GLU A 1 165 ? 11.020 11.651 -21.403 1.00 84.69 165 GLU A O 1
ATOM 1240 N N . ASN A 1 166 ? 12.688 12.246 -20.017 1.00 86.12 166 ASN A N 1
ATOM 1241 C CA . ASN A 1 166 ? 13.802 11.935 -20.911 1.00 86.12 166 ASN A CA 1
ATOM 1242 C C . ASN A 1 166 ? 14.702 10.922 -20.185 1.00 86.12 166 ASN A C 1
ATOM 1244 O O . ASN A 1 166 ? 15.514 11.308 -19.336 1.00 86.12 166 ASN A O 1
ATOM 1248 N N . LEU A 1 167 ? 14.480 9.626 -20.423 1.00 86.75 167 LEU A N 1
ATOM 1249 C CA . LEU A 1 167 ? 14.984 8.536 -19.582 1.00 86.75 167 LEU A CA 1
ATOM 1250 C C . LEU A 1 167 ? 15.594 7.402 -20.400 1.00 86.75 167 LEU A C 1
ATOM 1252 O O . LEU A 1 167 ? 14.844 6.657 -21.014 1.00 86.75 167 LEU A O 1
ATOM 1256 N N . PHE A 1 168 ? 16.894 7.154 -20.221 1.00 87.56 168 PHE A N 1
ATOM 1257 C CA . PHE A 1 168 ? 17.552 5.980 -20.797 1.00 87.56 168 PHE A CA 1
ATOM 1258 C C . PHE A 1 168 ? 16.863 4.677 -20.385 1.00 87.56 168 PHE A C 1
ATOM 1260 O O . PHE A 1 168 ? 16.942 4.257 -19.223 1.00 87.56 168 PHE A O 1
ATOM 1267 N N . LEU A 1 169 ? 16.249 3.993 -21.352 1.00 86.94 169 LEU A N 1
ATOM 1268 C CA . LEU A 1 169 ? 15.581 2.711 -21.111 1.00 86.94 169 LEU A CA 1
ATOM 1269 C C . LEU A 1 169 ? 16.563 1.552 -20.919 1.00 86.94 169 LEU A C 1
ATOM 1271 O O . LEU A 1 169 ? 16.217 0.514 -20.349 1.00 86.94 169 LEU A O 1
ATOM 1275 N N . THR A 1 170 ? 17.807 1.717 -21.369 1.00 86.50 170 THR A N 1
ATOM 1276 C CA . THR A 1 170 ? 18.876 0.751 -21.111 1.00 86.50 170 THR A CA 1
ATOM 1277 C C . THR A 1 170 ? 20.152 1.446 -20.665 1.00 86.50 170 THR A C 1
ATOM 1279 O O . THR A 1 170 ? 20.306 2.662 -20.752 1.00 86.50 170 THR A O 1
ATOM 1282 N N . ARG A 1 171 ? 21.100 0.654 -20.168 1.00 85.19 171 ARG A N 1
ATOM 1283 C CA . ARG A 1 171 ? 22.392 1.171 -19.742 1.00 85.19 171 ARG A CA 1
ATOM 1284 C C . ARG A 1 171 ? 23.187 1.685 -20.961 1.00 85.19 171 ARG A C 1
ATOM 1286 O O . ARG A 1 171 ? 23.416 0.896 -21.872 1.00 85.19 171 ARG A O 1
ATOM 1293 N N . PRO A 1 172 ? 23.714 2.925 -20.923 1.00 86.38 172 PRO A N 1
ATOM 1294 C CA . PRO A 1 172 ? 24.664 3.417 -21.917 1.00 86.38 172 PRO A CA 1
ATOM 1295 C C . PRO A 1 172 ? 25.846 2.469 -22.146 1.00 86.38 172 PRO A C 1
ATOM 1297 O O . PRO A 1 172 ? 26.534 2.081 -21.194 1.00 86.38 172 PRO A O 1
ATOM 1300 N N . GLU A 1 173 ? 26.112 2.139 -23.408 1.00 83.00 173 GLU A N 1
ATOM 1301 C CA . GLU A 1 173 ? 27.276 1.367 -23.840 1.00 83.00 173 GLU A CA 1
ATOM 1302 C C . GLU A 1 173 ? 28.338 2.295 -24.435 1.00 83.00 173 GLU A C 1
ATOM 1304 O O . GLU A 1 173 ? 28.027 3.324 -25.025 1.00 83.00 173 GLU A O 1
ATOM 1309 N N . THR A 1 174 ? 29.620 1.973 -24.260 1.00 82.12 174 THR A N 1
ATOM 1310 C CA . THR A 1 174 ? 30.727 2.819 -24.735 1.00 82.12 174 THR A CA 1
ATOM 1311 C C . THR A 1 174 ? 31.672 2.021 -25.613 1.00 82.12 174 THR A C 1
ATOM 1313 O O . THR A 1 174 ? 32.171 0.984 -25.181 1.00 82.12 174 THR A O 1
ATOM 1316 N N . ASP A 1 175 ? 31.974 2.564 -26.790 1.00 78.06 175 ASP A N 1
ATOM 1317 C CA . ASP A 1 175 ? 32.935 2.016 -27.745 1.00 78.06 175 ASP A CA 1
ATOM 1318 C C . ASP A 1 175 ? 33.968 3.079 -28.150 1.00 78.06 175 ASP A C 1
ATOM 1320 O O . ASP A 1 175 ? 33.684 4.277 -28.155 1.00 78.06 175 ASP A O 1
ATOM 1324 N N . THR A 1 176 ? 35.169 2.640 -28.533 1.00 78.75 176 THR A N 1
ATOM 1325 C CA . THR A 1 176 ? 36.215 3.503 -29.108 1.00 78.75 176 THR A CA 1
ATOM 1326 C C . THR A 1 176 ? 36.379 3.193 -30.594 1.00 78.75 176 THR A C 1
ATOM 1328 O O . THR A 1 176 ? 36.604 2.034 -30.943 1.00 78.75 176 THR A O 1
ATOM 1331 N N . PHE A 1 177 ? 36.296 4.203 -31.467 1.00 72.00 177 PHE A N 1
ATOM 1332 C CA . PHE A 1 177 ? 36.431 4.019 -32.921 1.00 72.00 177 PHE A CA 1
ATOM 1333 C C . PHE A 1 177 ? 36.856 5.303 -33.666 1.00 72.00 177 PHE A C 1
ATOM 1335 O O . PHE A 1 177 ? 36.828 6.398 -33.090 1.00 72.00 177 PHE A O 1
ATOM 1342 N N . PRO A 1 178 ? 37.284 5.197 -34.943 1.00 74.81 178 PRO A N 1
ATOM 1343 C CA . PRO A 1 178 ? 37.707 6.355 -35.726 1.00 74.81 178 PRO A CA 1
ATOM 1344 C C . PRO A 1 178 ? 36.567 7.352 -35.962 1.00 74.81 178 PRO A C 1
ATOM 1346 O O . PRO A 1 178 ? 35.493 6.970 -36.415 1.00 74.81 178 PRO A O 1
ATOM 1349 N N . LEU A 1 179 ? 36.834 8.652 -35.787 1.00 67.81 179 LEU A N 1
ATOM 1350 C CA . LEU A 1 179 ? 35.836 9.734 -35.924 1.00 67.81 179 LEU A CA 1
ATOM 1351 C C . LEU A 1 179 ? 35.118 9.764 -37.287 1.00 67.81 179 LEU A C 1
ATOM 1353 O O . LEU A 1 179 ? 34.012 10.274 -37.411 1.00 67.81 179 LEU A O 1
ATOM 1357 N N . ARG A 1 180 ? 35.763 9.237 -38.332 1.00 73.75 180 ARG A N 1
ATOM 1358 C CA . ARG A 1 180 ? 35.210 9.193 -39.694 1.00 73.75 180 ARG A CA 1
ATOM 1359 C C . ARG A 1 180 ? 34.154 8.098 -39.879 1.00 73.75 180 ARG A C 1
ATOM 1361 O O . ARG A 1 180 ? 33.518 8.058 -40.927 1.00 73.75 180 ARG A O 1
ATOM 1368 N N . GLN A 1 181 ? 34.008 7.196 -38.912 1.00 74.44 181 GLN A N 1
ATOM 1369 C CA . GLN A 1 181 ? 33.059 6.095 -38.954 1.00 74.44 181 GLN A CA 1
ATOM 1370 C C . GLN A 1 181 ? 31.746 6.491 -38.263 1.00 74.44 181 GLN A C 1
ATOM 1372 O O . GLN A 1 181 ? 31.759 7.146 -37.224 1.00 74.44 181 GLN A O 1
ATOM 1377 N N . SER A 1 182 ? 30.608 6.088 -38.839 1.00 82.31 182 SER A N 1
ATOM 1378 C CA . SER A 1 182 ? 29.290 6.326 -38.232 1.00 82.31 182 SER A CA 1
ATOM 1379 C C . SER A 1 182 ? 29.127 5.520 -36.939 1.00 82.31 182 SER A C 1
ATOM 1381 O O . SER A 1 182 ? 29.477 4.338 -36.897 1.00 82.31 182 SER A O 1
ATOM 1383 N N . GLY A 1 183 ? 28.527 6.135 -35.913 1.00 79.50 183 GLY A N 1
ATOM 1384 C CA . GLY A 1 183 ? 28.207 5.477 -34.643 1.00 79.50 183 GLY A CA 1
ATOM 1385 C C . GLY A 1 183 ? 27.256 4.285 -34.788 1.00 79.50 183 GLY A C 1
ATOM 1386 O O . GLY A 1 183 ? 27.301 3.361 -33.981 1.00 79.50 183 GLY A O 1
ATOM 1387 N N . GLU A 1 184 ? 26.463 4.234 -35.858 1.00 85.25 184 GLU A N 1
ATOM 1388 C CA . GLU A 1 184 ? 25.544 3.124 -36.148 1.00 85.25 184 GLU A CA 1
ATOM 1389 C C . GLU A 1 184 ? 26.258 1.810 -36.498 1.00 85.25 184 GLU A C 1
ATOM 1391 O O . GLU A 1 184 ? 25.656 0.739 -36.476 1.00 85.25 184 GLU A O 1
ATOM 1396 N N . GLN A 1 185 ? 27.549 1.882 -36.830 1.00 84.38 185 GLN A N 1
ATOM 1397 C CA . GLN A 1 185 ? 28.376 0.716 -37.153 1.00 84.38 185 GLN A CA 1
ATOM 1398 C C . GLN A 1 185 ? 29.042 0.110 -35.911 1.00 84.38 185 GLN A C 1
ATOM 1400 O O . GLN A 1 185 ? 29.805 -0.853 -36.012 1.00 84.38 185 GLN A O 1
ATOM 1405 N N . THR A 1 186 ? 28.803 0.697 -34.739 1.00 85.31 186 THR A N 1
ATOM 1406 C CA . THR A 1 186 ? 29.437 0.280 -33.490 1.00 85.31 186 THR A CA 1
ATOM 1407 C C . THR A 1 186 ? 28.792 -0.972 -32.924 1.00 85.31 186 THR A C 1
ATOM 1409 O O . THR A 1 186 ? 27.622 -1.286 -33.168 1.00 85.31 186 THR A O 1
ATOM 1412 N N . ARG A 1 187 ? 29.566 -1.701 -32.116 1.00 86.50 187 ARG A N 1
ATOM 1413 C CA . ARG A 1 187 ? 29.057 -2.873 -31.409 1.00 86.50 187 ARG A CA 1
ATOM 1414 C C . ARG A 1 187 ? 27.931 -2.465 -30.462 1.00 86.50 187 ARG A C 1
ATOM 1416 O O . ARG A 1 187 ? 26.907 -3.142 -30.461 1.00 86.50 187 ARG A O 1
ATOM 1423 N N . GLY A 1 188 ? 28.110 -1.378 -29.718 1.00 85.56 188 GLY A N 1
ATOM 1424 C CA . GLY A 1 188 ? 27.146 -0.850 -28.764 1.00 85.56 188 GLY A CA 1
ATOM 1425 C C . GLY A 1 188 ? 25.822 -0.509 -29.427 1.00 85.56 188 GLY A C 1
ATOM 1426 O O . GLY A 1 188 ? 24.780 -0.976 -28.983 1.00 85.56 188 GLY A O 1
ATOM 1427 N N . TYR A 1 189 ? 25.843 0.171 -30.576 1.00 87.69 189 TYR A N 1
ATOM 1428 C CA . TYR A 1 189 ? 24.619 0.444 -31.333 1.00 87.69 189 TYR A CA 1
ATOM 1429 C C . TYR A 1 189 ? 23.876 -0.842 -31.730 1.00 87.69 189 TYR A C 1
ATOM 1431 O O . TYR A 1 189 ? 22.670 -0.974 -31.508 1.00 87.69 189 TYR A O 1
ATOM 1439 N N . HIS A 1 190 ? 24.587 -1.837 -32.269 1.00 88.88 190 HIS A N 1
ATOM 1440 C CA . HIS A 1 190 ? 23.975 -3.113 -32.642 1.00 88.88 190 HIS A CA 1
ATOM 1441 C C . HIS A 1 190 ? 23.480 -3.928 -31.436 1.00 88.88 190 HIS A C 1
ATOM 1443 O O . HIS A 1 190 ? 22.488 -4.651 -31.561 1.00 88.88 190 HIS A O 1
ATOM 1449 N N . GLN A 1 191 ? 24.153 -3.850 -30.285 1.00 88.31 191 GLN A N 1
ATOM 1450 C CA . GLN A 1 191 ? 23.711 -4.501 -29.051 1.00 88.31 191 GLN A CA 1
ATOM 1451 C C . GLN A 1 191 ? 22.443 -3.847 -28.520 1.00 88.31 191 GLN A C 1
ATOM 1453 O O . GLN A 1 191 ? 21.452 -4.543 -28.302 1.00 88.31 191 GLN A O 1
ATOM 1458 N N . THR A 1 192 ? 22.441 -2.526 -28.420 1.00 87.88 192 THR A N 1
ATOM 1459 C CA . THR A 1 192 ? 21.288 -1.733 -28.017 1.00 87.88 192 THR A CA 1
ATOM 1460 C C . THR A 1 192 ? 20.076 -1.972 -28.910 1.00 87.88 192 THR A C 1
ATOM 1462 O O . THR A 1 192 ? 18.974 -2.200 -28.414 1.00 87.88 192 THR A O 1
ATOM 1465 N N . ARG A 1 193 ? 20.266 -2.026 -30.233 1.00 89.88 193 ARG A N 1
ATOM 1466 C CA . ARG A 1 193 ? 19.176 -2.329 -31.168 1.00 89.88 193 ARG A CA 1
ATOM 1467 C C . ARG A 1 193 ? 18.507 -3.675 -30.872 1.00 89.88 193 ARG A C 1
ATOM 1469 O O . ARG A 1 193 ? 17.293 -3.775 -30.950 1.00 89.88 193 ARG A O 1
ATOM 1476 N N . LYS A 1 194 ? 19.274 -4.692 -30.462 1.00 89.81 194 LYS A N 1
ATOM 1477 C CA . LYS A 1 194 ? 18.719 -5.988 -30.023 1.00 89.81 194 LYS A CA 1
ATOM 1478 C C . LYS A 1 194 ? 18.010 -5.913 -28.667 1.00 89.81 194 LYS A C 1
ATOM 1480 O O . LYS A 1 194 ? 17.250 -6.819 -28.336 1.00 89.81 194 LYS A O 1
ATOM 1485 N N . GLN A 1 195 ? 18.308 -4.912 -27.838 1.00 88.88 195 GLN A N 1
ATOM 1486 C CA . GLN A 1 195 ? 17.613 -4.697 -26.567 1.00 88.88 195 GLN A CA 1
ATOM 1487 C C . GLN A 1 195 ? 16.238 -4.057 -26.785 1.00 88.88 195 GLN A C 1
ATOM 1489 O O . GLN A 1 195 ? 15.319 -4.408 -26.052 1.00 88.88 195 GLN A O 1
ATOM 1494 N N . LEU A 1 196 ? 16.063 -3.223 -27.818 1.00 87.81 196 LEU A N 1
ATOM 1495 C CA . LEU A 1 196 ? 14.755 -2.653 -28.174 1.00 87.81 196 LEU A CA 1
ATOM 1496 C C . LEU A 1 196 ? 13.702 -3.742 -28.422 1.00 87.81 196 LEU A C 1
ATOM 1498 O O . LEU A 1 196 ? 12.631 -3.688 -27.825 1.00 87.81 196 LEU A O 1
ATOM 1502 N N . ASP A 1 197 ? 14.043 -4.790 -29.179 1.00 86.81 197 ASP A N 1
ATOM 1503 C CA . ASP A 1 197 ? 13.139 -5.931 -29.416 1.00 86.81 197 ASP A CA 1
ATOM 1504 C C . ASP A 1 197 ? 12.720 -6.625 -28.103 1.00 86.81 197 ASP A C 1
ATOM 1506 O O . ASP A 1 197 ? 11.606 -7.128 -27.963 1.00 86.81 197 ASP A O 1
ATOM 1510 N N . LYS A 1 198 ? 13.616 -6.653 -27.107 1.00 89.69 198 LYS A N 1
ATOM 1511 C CA . LYS A 1 198 ? 13.325 -7.231 -25.786 1.00 89.69 198 LYS A CA 1
ATOM 1512 C C . LYS A 1 198 ? 12.441 -6.320 -24.942 1.00 89.69 198 LYS A C 1
ATOM 1514 O O . LYS A 1 198 ? 11.618 -6.830 -24.186 1.00 89.69 198 LYS A O 1
ATOM 1519 N N . LEU A 1 199 ? 12.632 -5.005 -25.035 1.00 89.62 199 LEU A N 1
ATOM 1520 C CA . LEU A 1 199 ? 11.812 -4.022 -24.330 1.00 89.62 199 LEU A CA 1
ATOM 1521 C C . LEU A 1 199 ? 10.375 -4.031 -24.857 1.00 89.62 199 LEU A C 1
ATOM 1523 O O . LEU A 1 199 ? 9.446 -4.033 -24.053 1.00 89.62 199 LEU A O 1
ATOM 1527 N N . ASP A 1 200 ? 10.191 -4.140 -26.175 1.00 88.75 200 ASP A N 1
ATOM 1528 C CA . ASP A 1 200 ? 8.864 -4.233 -26.798 1.00 88.75 200 ASP A CA 1
ATOM 1529 C C . ASP A 1 200 ? 8.112 -5.517 -26.397 1.00 88.75 200 ASP A C 1
ATOM 1531 O O . ASP A 1 200 ? 6.896 -5.517 -26.211 1.00 88.75 200 ASP A O 1
ATOM 1535 N N . ALA A 1 201 ? 8.840 -6.611 -26.157 1.00 90.19 201 ALA A N 1
ATOM 1536 C CA . ALA A 1 201 ? 8.268 -7.856 -25.646 1.00 90.19 201 ALA A CA 1
ATOM 1537 C C . ALA A 1 201 ? 8.047 -7.869 -24.117 1.00 90.19 201 ALA A C 1
ATOM 1539 O O . ALA A 1 201 ? 7.364 -8.761 -23.607 1.00 90.19 201 ALA A O 1
ATOM 1540 N N . CYS A 1 202 ? 8.630 -6.931 -23.363 1.00 89.88 202 CYS A N 1
ATOM 1541 C CA . CYS A 1 202 ? 8.562 -6.904 -21.902 1.00 89.88 202 CYS A CA 1
ATOM 1542 C C . CYS A 1 202 ? 7.209 -6.347 -21.431 1.00 89.88 202 CYS A C 1
ATOM 1544 O O . CYS A 1 202 ? 6.964 -5.161 -21.628 1.00 89.88 202 CYS A O 1
ATOM 1546 N N . PRO A 1 203 ? 6.347 -7.109 -20.731 1.00 89.88 203 PRO A N 1
ATOM 1547 C CA . PRO A 1 203 ? 5.002 -6.638 -20.377 1.00 89.88 203 PRO A CA 1
ATOM 1548 C C . PRO A 1 203 ? 4.962 -5.330 -19.576 1.00 89.88 203 PRO A C 1
ATOM 1550 O O . PRO A 1 203 ? 4.023 -4.557 -19.727 1.00 89.88 203 PRO A O 1
ATOM 1553 N N . ALA A 1 204 ? 5.980 -5.072 -18.749 1.00 88.06 204 ALA A N 1
ATOM 1554 C CA . ALA A 1 204 ? 6.068 -3.857 -17.944 1.00 88.06 204 ALA A CA 1
ATOM 1555 C C . ALA A 1 204 ? 6.359 -2.598 -18.780 1.00 88.06 204 ALA A C 1
ATOM 1557 O O . ALA A 1 204 ? 5.893 -1.519 -18.436 1.00 88.06 204 ALA A O 1
ATOM 1558 N N . VAL A 1 205 ? 7.107 -2.727 -19.881 1.00 90.12 205 VAL A N 1
ATOM 1559 C CA . VAL A 1 205 ? 7.593 -1.582 -20.678 1.00 90.12 205 VAL A CA 1
ATOM 1560 C C . VAL A 1 205 ? 6.904 -1.502 -22.043 1.00 90.12 205 VAL A C 1
ATOM 1562 O O . VAL A 1 205 ? 6.756 -0.419 -22.598 1.00 90.12 205 VAL A O 1
ATOM 1565 N N . ALA A 1 206 ? 6.388 -2.618 -22.559 1.00 90.38 206 ALA A N 1
ATOM 1566 C CA . ALA A 1 206 ? 5.718 -2.722 -23.852 1.00 90.38 206 ALA A CA 1
ATOM 1567 C C . ALA A 1 206 ? 4.584 -1.705 -24.082 1.00 90.38 206 ALA A C 1
ATOM 1569 O O . ALA A 1 206 ? 4.382 -1.315 -25.231 1.00 90.38 206 ALA A O 1
ATOM 1570 N N . PRO A 1 207 ? 3.788 -1.282 -23.076 1.00 90.44 207 PRO A N 1
ATOM 1571 C CA . PRO A 1 207 ? 2.836 -0.192 -23.274 1.00 90.44 207 PRO A CA 1
ATOM 1572 C C . PRO A 1 207 ? 3.533 1.123 -23.639 1.00 90.44 207 PRO A C 1
ATOM 1574 O O . PRO A 1 207 ? 3.153 1.743 -24.624 1.00 90.44 207 PRO A O 1
ATOM 1577 N N . ILE A 1 208 ? 4.596 1.486 -22.913 1.00 88.25 208 ILE A N 1
ATOM 1578 C CA . ILE A 1 208 ? 5.379 2.712 -23.137 1.00 88.25 208 ILE A CA 1
ATOM 1579 C C . ILE A 1 208 ? 6.065 2.664 -24.506 1.00 88.25 208 ILE A 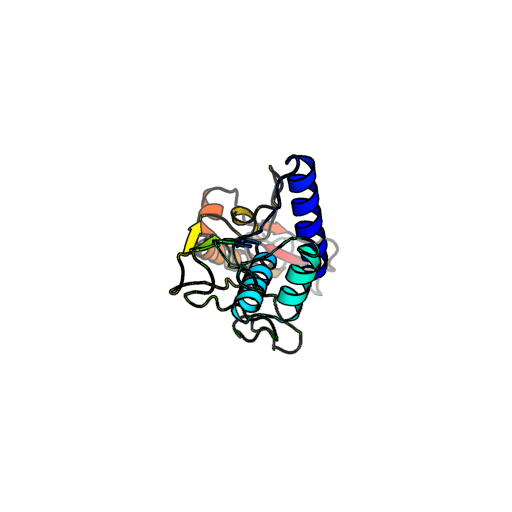C 1
ATOM 1581 O O . ILE A 1 208 ? 5.991 3.631 -25.257 1.00 88.25 208 ILE A O 1
ATOM 1585 N N . MET A 1 209 ? 6.639 1.512 -24.879 1.00 90.06 209 MET A N 1
ATOM 1586 C CA . MET A 1 209 ? 7.264 1.315 -26.198 1.00 90.06 209 MET A CA 1
ATOM 1587 C C . MET A 1 209 ? 6.313 1.607 -27.368 1.00 90.06 209 MET A C 1
ATOM 1589 O O . MET A 1 209 ? 6.759 1.994 -28.442 1.00 90.06 209 MET A O 1
ATOM 1593 N N . ARG A 1 210 ? 5.002 1.411 -27.173 1.00 89.69 210 ARG A N 1
ATOM 1594 C CA . ARG A 1 210 ? 3.977 1.565 -28.216 1.00 89.69 210 ARG A CA 1
ATOM 1595 C C . ARG A 1 210 ? 3.308 2.936 -28.235 1.00 89.69 210 ARG A C 1
ATOM 1597 O O . ARG A 1 210 ? 2.614 3.240 -29.203 1.00 89.69 210 ARG A O 1
ATOM 1604 N N . THR A 1 211 ? 3.458 3.730 -27.177 1.00 89.50 211 THR A N 1
ATOM 1605 C CA . THR A 1 211 ? 2.766 5.021 -27.023 1.00 89.50 211 THR A CA 1
ATOM 1606 C C . THR A 1 211 ? 3.698 6.224 -26.996 1.00 89.50 211 THR A C 1
ATOM 1608 O O . THR A 1 211 ? 3.206 7.347 -27.055 1.00 89.50 211 THR A O 1
ATOM 1611 N N . SER A 1 212 ? 5.005 6.001 -26.885 1.00 89.38 212 SER A N 1
ATOM 1612 C CA . SER A 1 212 ? 6.008 7.054 -26.742 1.00 89.38 212 SER A CA 1
ATOM 1613 C C . SER A 1 212 ? 7.007 7.033 -27.895 1.00 89.38 212 SER A C 1
ATOM 1615 O O . SER A 1 212 ? 7.262 5.987 -28.494 1.00 89.38 212 SER A O 1
ATOM 1617 N N . ASP A 1 213 ? 7.604 8.188 -28.177 1.00 89.19 213 ASP A N 1
ATOM 1618 C CA . ASP A 1 213 ? 8.674 8.303 -29.163 1.00 89.19 213 ASP A CA 1
ATOM 1619 C C . ASP A 1 213 ? 9.977 7.738 -28.584 1.00 89.19 213 ASP A C 1
ATOM 1621 O O . ASP A 1 213 ? 10.665 8.387 -27.798 1.00 89.19 213 ASP A O 1
ATOM 1625 N N . ILE A 1 214 ? 10.312 6.506 -28.972 1.00 89.38 214 ILE A N 1
ATOM 1626 C CA . ILE A 1 214 ? 11.570 5.849 -28.608 1.00 89.38 214 ILE A CA 1
ATOM 1627 C C . ILE A 1 214 ? 12.502 5.869 -29.824 1.00 89.38 214 ILE A C 1
ATOM 1629 O O . ILE A 1 214 ? 12.268 5.186 -30.822 1.00 89.38 214 ILE A O 1
ATOM 1633 N N . SER A 1 215 ? 13.559 6.674 -29.759 1.00 86.88 215 SER A N 1
ATOM 1634 C CA . SER A 1 215 ? 14.644 6.719 -30.753 1.00 86.88 215 SER A CA 1
ATOM 1635 C C . SER A 1 215 ? 15.764 5.697 -30.443 1.00 86.88 215 SER A C 1
ATOM 1637 O O . SER A 1 215 ? 15.597 4.785 -29.641 1.00 86.88 215 SER A O 1
ATOM 1639 N N . LEU A 1 216 ? 16.906 5.782 -31.123 1.00 86.88 216 LEU A N 1
ATOM 1640 C CA . LEU A 1 216 ? 18.149 5.069 -30.804 1.00 86.88 216 LEU A CA 1
ATOM 1641 C C . LEU A 1 216 ? 19.276 6.059 -31.082 1.00 86.88 216 LEU A C 1
ATOM 1643 O O . LEU A 1 216 ? 19.383 6.526 -32.216 1.00 86.88 216 LEU A O 1
ATOM 1647 N N . GLU A 1 217 ? 20.098 6.392 -30.086 1.00 84.56 217 GLU A N 1
ATOM 1648 C CA . GLU A 1 217 ? 21.005 7.537 -30.187 1.00 84.56 217 GLU A CA 1
ATOM 1649 C C . GLU A 1 217 ? 22.482 7.168 -30.022 1.00 84.56 217 GLU A C 1
ATOM 1651 O O . GLU A 1 217 ? 22.888 6.259 -29.295 1.00 84.56 217 GLU A O 1
ATOM 1656 N N . THR A 1 218 ? 23.330 7.916 -30.722 1.00 83.38 218 THR A N 1
ATOM 1657 C CA . THR A 1 218 ? 24.781 7.842 -30.560 1.00 83.38 218 THR A CA 1
ATOM 1658 C C . THR A 1 218 ? 25.324 9.245 -30.400 1.00 83.38 218 THR A C 1
ATOM 1660 O O . THR A 1 218 ? 25.004 10.114 -31.210 1.00 83.38 218 THR A O 1
ATOM 1663 N N . TRP A 1 219 ? 26.193 9.457 -29.416 1.00 78.31 219 TRP A N 1
ATOM 1664 C CA . TRP A 1 219 ? 26.876 10.733 -29.228 1.00 78.31 219 TRP A CA 1
ATOM 1665 C C . TRP A 1 219 ? 28.343 10.518 -28.868 1.00 78.31 219 TRP A C 1
ATOM 1667 O O . TRP A 1 219 ? 28.767 9.433 -28.467 1.00 78.31 219 TRP A O 1
ATOM 1677 N N . PHE A 1 220 ? 29.139 11.568 -29.021 1.00 74.25 220 PHE A N 1
ATOM 1678 C CA . PHE A 1 220 ? 30.552 11.575 -28.669 1.00 74.25 220 PHE A CA 1
ATOM 1679 C C . PHE A 1 220 ? 30.852 12.763 -27.765 1.00 74.25 220 PHE A C 1
ATOM 1681 O O . PHE A 1 220 ? 30.249 13.823 -27.911 1.00 74.25 220 PHE A O 1
ATOM 1688 N N . ASP A 1 221 ? 31.770 12.589 -26.813 1.00 68.94 221 ASP A N 1
ATOM 1689 C CA . ASP A 1 221 ? 32.246 13.700 -25.985 1.00 68.94 221 ASP A CA 1
ATOM 1690 C C . ASP A 1 221 ? 33.548 14.251 -26.577 1.00 68.94 221 ASP A C 1
ATOM 1692 O O . ASP A 1 221 ? 34.606 13.624 -26.498 1.00 68.94 221 ASP A O 1
ATOM 1696 N N . ASP A 1 222 ? 33.470 15.450 -27.157 1.00 63.66 222 ASP A N 1
ATOM 1697 C CA . ASP A 1 222 ? 34.608 16.186 -27.720 1.00 63.66 222 ASP A CA 1
ATOM 1698 C C . ASP A 1 222 ? 35.725 16.476 -26.711 1.00 63.66 222 ASP A C 1
ATOM 1700 O O . ASP A 1 222 ? 36.864 16.744 -27.109 1.00 63.66 222 ASP A O 1
ATOM 1704 N N . ARG A 1 223 ? 35.411 16.423 -25.410 1.00 60.62 223 ARG A N 1
ATOM 1705 C CA . ARG A 1 223 ? 36.351 16.668 -24.310 1.00 60.62 223 ARG A CA 1
ATOM 1706 C C . ARG A 1 223 ? 37.133 15.418 -23.921 1.00 60.62 223 ARG A C 1
ATOM 1708 O O . ARG A 1 223 ? 38.073 15.531 -23.135 1.00 60.62 223 ARG A O 1
ATOM 1715 N N . MET A 1 224 ? 36.778 14.236 -24.436 1.00 59.19 224 MET A N 1
ATOM 1716 C CA . MET A 1 224 ? 37.587 13.043 -24.204 1.00 59.19 224 MET A CA 1
ATOM 1717 C C . MET A 1 224 ? 38.845 13.070 -25.083 1.00 59.19 224 MET A C 1
ATOM 1719 O O . MET A 1 224 ? 38.741 13.253 -26.302 1.00 59.19 224 MET A O 1
ATOM 1723 N N . PRO A 1 225 ? 40.041 12.883 -24.489 1.00 57.16 225 PRO A N 1
ATOM 1724 C CA . PRO A 1 225 ? 41.273 12.837 -25.255 1.00 57.16 225 PRO A CA 1
ATOM 1725 C C . PRO A 1 225 ? 41.208 11.674 -26.253 1.00 57.16 225 PRO A C 1
ATOM 1727 O O . PRO A 1 225 ? 40.724 10.594 -25.892 1.00 57.16 225 PRO A O 1
ATOM 1730 N N . PRO A 1 226 ? 41.679 11.874 -27.497 1.00 59.44 226 PRO A N 1
ATOM 1731 C CA . PRO A 1 226 ? 41.833 10.776 -28.432 1.00 59.44 226 PRO A CA 1
ATOM 1732 C C . PRO A 1 226 ? 42.736 9.702 -27.819 1.00 59.44 226 PRO A C 1
ATOM 1734 O O . PRO A 1 226 ? 43.680 10.024 -27.091 1.00 59.44 226 PRO A O 1
ATOM 1737 N N . ASP A 1 227 ? 42.472 8.432 -28.111 1.00 59.91 227 ASP A N 1
ATOM 1738 C CA . ASP A 1 227 ? 43.427 7.379 -27.780 1.00 59.91 227 ASP A CA 1
ATOM 1739 C C . ASP A 1 227 ? 44.730 7.537 -28.593 1.00 59.91 227 ASP A C 1
ATOM 1741 O O . ASP A 1 227 ? 44.850 8.402 -29.466 1.00 59.91 227 ASP A O 1
ATOM 1745 N N . ALA A 1 228 ? 45.731 6.693 -28.320 1.00 50.75 228 ALA A N 1
ATOM 1746 C CA . ALA A 1 228 ? 47.035 6.734 -28.995 1.00 50.75 228 ALA A CA 1
ATOM 1747 C C . ALA A 1 228 ? 46.958 6.589 -30.535 1.00 50.75 228 ALA A C 1
ATOM 1749 O O . ALA A 1 228 ? 47.948 6.824 -31.225 1.00 50.75 228 ALA A O 1
ATOM 1750 N N . THR A 1 229 ? 45.790 6.223 -31.071 1.00 54.38 229 THR A N 1
ATOM 1751 C CA . THR A 1 229 ? 45.481 6.070 -32.498 1.00 54.38 229 THR A CA 1
ATOM 1752 C C . THR A 1 229 ? 44.543 7.156 -33.043 1.00 54.38 229 THR A C 1
ATOM 1754 O O . THR A 1 229 ? 44.048 7.029 -34.160 1.00 54.38 229 THR A O 1
ATOM 1757 N N . ALA A 1 230 ? 44.332 8.244 -32.294 1.00 55.81 230 ALA A N 1
ATOM 1758 C CA . ALA A 1 230 ? 43.421 9.344 -32.616 1.00 55.81 230 ALA A CA 1
ATOM 1759 C C . ALA A 1 230 ? 41.926 8.958 -32.695 1.00 55.81 230 ALA A C 1
ATOM 1761 O O . ALA A 1 230 ? 41.124 9.705 -33.263 1.00 55.81 230 ALA A O 1
ATOM 1762 N N . ASN A 1 231 ? 41.525 7.829 -32.102 1.00 54.25 231 ASN A N 1
ATOM 1763 C CA . ASN A 1 231 ? 40.118 7.447 -31.982 1.00 54.25 231 ASN A CA 1
ATOM 1764 C C . ASN A 1 231 ? 39.475 8.136 -30.779 1.00 54.25 231 ASN A C 1
ATOM 1766 O O . ASN A 1 231 ? 40.133 8.395 -29.771 1.00 54.25 231 ASN A O 1
ATOM 1770 N N . ARG A 1 232 ? 38.168 8.389 -30.855 1.00 55.38 232 ARG A N 1
ATOM 1771 C CA . ARG A 1 232 ? 37.383 8.914 -29.732 1.00 55.38 232 ARG A CA 1
ATOM 1772 C C . ARG A 1 232 ? 36.436 7.846 -29.201 1.00 55.38 232 ARG A C 1
ATOM 1774 O O . ARG A 1 232 ? 36.136 6.868 -29.886 1.00 55.38 232 ARG A O 1
ATOM 1781 N N . ARG A 1 233 ? 36.003 8.026 -27.952 1.00 56.31 233 ARG A N 1
ATOM 1782 C CA . ARG A 1 233 ? 34.930 7.221 -27.366 1.00 56.31 233 ARG A CA 1
ATOM 1783 C C . ARG A 1 233 ? 33.594 7.817 -27.776 1.00 56.31 233 ARG A C 1
ATOM 1785 O O . ARG A 1 233 ? 33.334 8.974 -27.440 1.00 56.31 233 ARG A O 1
ATOM 1792 N N . ASN A 1 234 ? 32.750 7.017 -28.415 1.00 55.50 234 ASN A N 1
ATOM 1793 C CA . ASN A 1 234 ? 31.339 7.354 -28.520 1.00 55.50 234 ASN A CA 1
ATOM 1794 C C . ASN A 1 234 ? 30.567 6.463 -27.564 1.00 55.50 234 ASN A C 1
ATOM 1796 O O . ASN A 1 234 ? 30.903 5.298 -27.327 1.00 55.50 234 ASN A O 1
ATOM 1800 N N . VAL A 1 235 ? 29.529 7.052 -27.001 1.00 56.22 235 VAL A N 1
ATOM 1801 C CA . VAL A 1 235 ? 28.584 6.345 -26.164 1.00 56.22 235 VAL A CA 1
ATOM 1802 C C . VAL A 1 235 ? 27.349 6.127 -27.028 1.00 56.22 235 VAL A C 1
ATOM 1804 O O . VAL A 1 235 ? 26.855 7.043 -27.687 1.00 56.22 235 VAL A O 1
ATOM 1807 N N . ALA A 1 236 ? 26.916 4.879 -27.102 1.00 55.59 236 ALA A N 1
ATOM 1808 C CA . ALA A 1 236 ? 25.659 4.502 -27.711 1.00 55.59 236 ALA A CA 1
ATOM 1809 C C . ALA A 1 236 ? 24.679 4.218 -26.571 1.00 55.59 236 ALA A C 1
ATOM 1811 O O . ALA A 1 236 ? 24.925 3.353 -25.729 1.00 55.59 236 ALA A O 1
ATOM 1812 N N . THR A 1 237 ? 23.570 4.943 -26.536 1.00 44.38 237 THR A N 1
ATOM 1813 C CA . THR A 1 237 ? 22.421 4.623 -25.684 1.00 44.38 237 THR A CA 1
ATOM 1814 C C . THR A 1 237 ? 21.232 4.401 -26.576 1.00 44.38 237 THR A C 1
ATOM 1816 O O . THR A 1 237 ? 21.079 5.098 -27.576 1.00 44.38 237 THR A O 1
ATOM 1819 N N . PRO A 1 238 ? 20.303 3.519 -26.212 1.00 39.59 238 PRO A N 1
ATOM 1820 C CA . PRO A 1 238 ? 18.948 3.821 -26.597 1.00 39.59 238 PRO A CA 1
ATOM 1821 C C . PRO A 1 238 ? 18.490 4.980 -25.700 1.00 39.59 238 PRO A C 1
ATOM 1823 O O . PRO A 1 238 ? 18.856 5.003 -24.521 1.00 39.59 238 PRO A O 1
ATOM 1826 N N . PRO A 1 239 ? 17.751 5.945 -26.238 1.00 40.62 239 PRO A N 1
ATOM 1827 C CA . PRO A 1 239 ? 17.045 6.919 -25.425 1.00 40.62 239 PRO A CA 1
ATOM 1828 C C . PRO A 1 239 ? 16.234 6.261 -24.313 1.00 40.62 239 PRO A C 1
ATOM 1830 O O . PRO A 1 239 ? 15.920 5.040 -24.354 1.00 40.62 239 PRO A O 1
#

Secondary structure (DSSP, 8-state):
-HHHHHHHHHHHHHHHHHHHS-SPPPEE---EEEEEEETHHHHHHHHHHHHHHTT-HHHHHHHHHHTTTSEE-S-TT-EEEEEEEES-BPPP--TTSTT-TT----TT------TTSSSEEEEEEESS---TT--B---TTTS-EEEESS-HHHHH--S-SS------SSPPEEEEE-TTS-GGGSHHHHHHHHHHHHHHH-TTTHHHHHHS----EEEE-TTSPP-TTS-EEEEEE--

Solvent-accessible surface area (backbone atoms only — not comparable to full-atom values): 13867 Å² total; per-residue (Å²): 113,72,60,67,50,47,21,56,51,46,34,52,51,51,52,53,51,53,76,74,46,82,96,63,90,65,70,44,64,67,48,76,40,74,41,65,18,43,29,56,43,17,35,51,35,35,28,52,41,46,37,38,66,67,53,35,66,68,51,26,49,26,47,56,59,17,43,60,97,46,54,73,70,35,60,67,47,41,45,41,49,37,35,47,32,22,44,26,21,64,84,68,70,62,92,85,59,73,91,49,83,82,58,91,76,54,80,97,60,55,59,77,74,56,90,80,48,38,78,38,55,41,36,43,33,40,61,29,53,76,56,83,79,57,51,72,58,77,59,70,90,73,36,59,69,45,73,39,90,36,32,71,41,69,68,57,51,85,69,66,100,74,80,89,84,91,64,64,75,50,80,73,31,76,48,76,45,56,80,92,54,65,63,78,77,35,70,41,36,55,52,44,57,60,45,52,64,50,42,55,69,32,82,54,43,24,63,55,63,74,74,47,94,77,69,74,46,68,52,66,57,87,84,53,75,54,46,103,82,65,22,36,56,34,40,22,30,38,70

Radius of gyration: 26.86 Å; Cα contacts (8 Å, |Δi|>4): 383; chains: 1; bounding box: 73×36×71 Å

Mean predicted aligned error: 9.67 Å

InterPro domains:
  IPR018712 T6SS, Phospholipase effector Tle1-like, catalytic domain [PF09994] (76-163)

Nearest PDB structures (foldseek):
  6sjl-assembly1_E  TM=8.406E-01  e=2.007E-20  Escherichia coli
  6sjl-assembly1_D  TM=8.400E-01  e=6.456E-19  Escherichia coli
  2fsv-assembly1_C  TM=2.579E-01  e=3.122E-01  Rhodospirillum rubrum
  1pno-assembly1_A  TM=2.327E-01  e=3.322E-01  Rhodospirillum rubrum

Organism: NCBI:txid83655

Sequence (239 aa):
MAIKCLVKNISNAIEDIKSKTSDSELVIQALEFDIFGFSRGAAASRHFANRIHSEDPAIIAAIREGVQGTEFKGVPAGKIRFIGIFDTVAAIGTPLNGLNPHSADTGEVNLVLRPGVADKVFHITAAHECRFNFALNSVKPAWPELALPGVHSDVGGGYLPAVEENLFLTRPETDTFPLRQSGEQTRGYHQTRKQLDKLDACPAVAPIMRTSDISLETWFDDRMPPDATANRRNVATPP

pLDDT: mean 83.79, std 16.32, range [37.41, 98.5]